Protein AF-0000000087410954 (afdb_homodimer)

Secondary structure (DSSP, 8-state):
-EEEEE---TTBHHHHHHHHHHHHHTT-SEEEE-S--S---TTSPPPTTB-HHHHHHHHHTTGGGEEE---TT--HHHHHH-SS----SEEEEEETTEEEEEE-SSSSSSSSPPSS--SEEEE-SSS--EEEEETTEEEEE---SS---TTPPPEEEEEETTEEEEEETT--EEEEEEPP----/-EEEEE---TTBHHHHHHHHHHHHHTT-SEEEE-S--S---TTSPPPTTB-HHHHHHHHHTTGGGEEE---TT--HHHHHH-SS----SEEEEEETTEEEEEE-SSSSSSSSPPSS--SEEEE-SSS--EEEEETTEEEEE---SS---TTPPPEEEEEETTEEEEEETTS-EEEEEEPP----

pLDDT: mean 94.8, std 7.44, range [33.66, 98.88]

Nearest PDB structures (foldseek):
  1su1-assembly1_D  TM=9.678E-01  e=5.269E-25  Escherichia coli
  3ck2-assembly1_A  TM=6.557E-01  e=2.902E-10  Streptococcus pneumoniae TIGR4
  3qfo-assembly1_B  TM=6.562E-01  e=2.264E-10  Streptococcus pneumoniae R6
  5ihe-assembly2_B  TM=6.325E-01  e=7.677E-07  Pyrococcus abyssi GE5
  9f29-assembly1_A  TM=6.030E-01  e=1.047E-06  Pyrococcus abyssi GE5

Organism: NCBI:txid2508867

InterPro domains:
  IPR000979 Phosphodiesterase MJ0936/Vps29 [TIGR00040] (1-160)
  IPR024654 Calcineurin-like phosphoesterase domain, lpxH-type [PF12850] (1-159)
  IPR029052 Metallo-dependent phosphatase-like [G3DSA:3.60.21.10] (1-180)
  IPR029052 Metallo-dependent phosphatase-like [SSF56300] (1-171)
  IPR050126 Diadenosine polyphosphate hydrolase [PTHR42850] (2-79)

Sequence (368 aa):
MKYLLVSDIHGCLPALQTVLKFYDELGCDMLCILGDILNYGPRNAVPEGLDAKGIAELLNAHAEHIVAVRGNCESEVDQMLLRFPILADYLLLVDEGKKLFLTHGHIYNKEKMPPGRFDAVVYGHTHLWELTPKEGTLICNTGSITFPKQGKEPTFMTYERGVFTVYNLNGEQLTEKSIPVVGRMKYLLVSDIHGCLPALQTVLKFYDELGCDMLCILGDILNYGPRNAVPEGLDAKGIAELLNAHAEHIVAVRGNCESEVDQMLLRFPILADYLLLVDEGKKLFLTHGHIYNKEKMPPGRFDAVVYGHTHLWELTPKEGTLICNTGSITFPKQGKEPTFMTYERGVFTVYNLNGEQLTEKSIPVVGR

Solvent-accessible surface area (backbone atoms only — not comparable to full-atom values): 18496 Å² total; per-residue (Å²): 108,32,32,34,36,37,19,34,39,24,13,20,33,63,49,50,52,52,51,51,50,47,37,59,74,70,60,43,64,32,40,38,35,24,14,20,52,51,42,50,45,94,88,48,72,86,47,69,60,64,31,44,67,59,41,32,54,58,49,44,76,42,19,58,37,46,49,42,16,23,22,95,52,60,53,75,68,54,44,75,61,35,57,34,67,41,76,40,71,40,37,45,38,29,52,76,84,41,37,34,40,36,20,11,34,88,80,39,38,93,90,42,62,65,65,48,72,44,40,25,42,39,26,21,75,72,17,52,59,47,81,42,80,52,96,65,18,25,37,36,24,31,7,6,48,63,61,37,40,92,86,44,69,34,22,31,30,36,38,43,90,59,32,38,35,35,26,37,86,86,68,46,75,75,50,70,51,63,50,59,81,68,86,120,118,33,35,35,38,38,19,34,38,23,13,18,33,63,49,51,52,51,52,52,50,47,36,59,75,70,60,43,65,32,41,37,36,24,15,22,53,51,44,52,44,94,89,46,72,86,46,70,60,63,30,44,66,60,43,32,54,58,48,46,76,44,24,78,38,46,50,44,17,24,22,95,53,61,53,74,70,56,44,75,60,34,50,33,56,40,77,32,68,40,35,43,40,33,50,93,80,39,39,32,39,38,21,12,34,91,82,40,37,93,90,41,63,67,64,52,67,45,38,24,43,37,25,21,77,73,17,53,59,46,81,43,82,52,96,65,18,25,37,34,24,30,7,6,46,64,60,36,40,92,85,45,71,34,22,29,28,35,38,42,90,58,31,37,36,36,27,36,86,85,69,46,75,75,51,69,50,63,49,59,81,66,84,119

Foldseek 3Di:
DKEWEAEQQQQALVLVVLSVVVCVVVVHQAYEYAENQQHNDPVDDDFHRRDSLNSLVVVQVVQVRYDEEYDPPDDPVSCVSHPHDHHHQWDWDADPNFTEIGGAPPQDAPVRHDPDDGLEYEHENVLEFDFDDDPQHTYTYQHHSIDHPPPDARWIWMDDPQKIWIAGSVGDTDDMDGRDDDPD/DKEWEAEQQQQALVLVVLSVVVCVVVVHQAYEYAENQQHNDPVDDDFHRRDSLNSLVVCQVVQVRYDEEYDPVDDPVSCVSHPHDHHHQWDWDADPNFTEIGGAPPQDAPVRHDPDDGLEYEHENVLEFDFDDDPQHTYTYQHHSTDHPPPDARWIWMDDPQKIWIAGSVGDTDDMDGRDDDPD

Structure (mmCIF, N/CA/C/O backbone):
data_AF-0000000087410954-model_v1
#
loop_
_entity.id
_entity.type
_entity.pdbx_description
1 polymer Phosphoesterase
#
loop_
_atom_site.group_PDB
_atom_site.id
_atom_site.type_symbol
_atom_site.label_atom_id
_atom_site.label_alt_id
_atom_site.label_comp_id
_atom_site.label_asym_id
_atom_site.label_entity_id
_atom_site.label_seq_id
_atom_site.pdbx_PDB_ins_code
_atom_site.Cartn_x
_atom_site.Cartn_y
_atom_site.Cartn_z
_atom_site.occupancy
_atom_site.B_iso_or_equiv
_atom_site.auth_seq_id
_atom_site.auth_comp_id
_atom_site.auth_asym_id
_atom_site.auth_atom_id
_atom_site.pdbx_PDB_model_num
ATOM 1 N N . MET A 1 1 ? -1.94 1.601 -15.016 1 91.44 1 MET A N 1
ATOM 2 C CA . MET A 1 1 ? -0.881 0.611 -14.836 1 91.44 1 MET A CA 1
ATOM 3 C C . MET A 1 1 ? -1.454 -0.801 -14.812 1 91.44 1 MET A C 1
ATOM 5 O O . MET A 1 1 ? -2.607 -1.001 -14.422 1 91.44 1 MET A O 1
ATOM 9 N N . LYS A 1 2 ? -0.681 -1.733 -15.398 1 96.94 2 LYS A N 1
ATOM 10 C CA . LYS A 1 2 ? -1.083 -3.137 -15.391 1 96.94 2 LYS A CA 1
ATOM 11 C C . LYS A 1 2 ? -0.257 -3.939 -14.391 1 96.94 2 LYS A C 1
ATOM 13 O O . LYS A 1 2 ? 0.971 -3.838 -14.367 1 96.94 2 LYS A O 1
ATOM 18 N N . TYR A 1 3 ? -0.973 -4.73 -13.523 1 98.12 3 TYR A N 1
ATOM 19 C CA . TYR A 1 3 ? -0.337 -5.508 -12.461 1 98.12 3 TYR A CA 1
ATOM 20 C C . TYR A 1 3 ? -0.515 -7.004 -12.703 1 98.12 3 TYR A C 1
ATOM 22 O O . TYR A 1 3 ? -1.584 -7.445 -13.133 1 98.12 3 TYR A O 1
ATOM 30 N N . LEU A 1 4 ? 0.513 -7.742 -12.539 1 98.81 4 LEU A N 1
ATOM 31 C CA . LEU A 1 4 ? 0.367 -9.188 -12.406 1 98.81 4 LEU A CA 1
ATOM 32 C C . LEU A 1 4 ? 0.424 -9.609 -10.938 1 98.81 4 LEU A C 1
ATOM 34 O O . LEU A 1 4 ? 1.327 -9.195 -10.203 1 98.81 4 LEU A O 1
ATOM 38 N N . LEU A 1 5 ? -0.589 -10.297 -10.438 1 98.88 5 LEU A N 1
ATOM 39 C CA . LEU A 1 5 ? -0.703 -10.766 -9.062 1 98.88 5 LEU A CA 1
ATOM 40 C C . LEU A 1 5 ? -0.492 -12.273 -8.977 1 98.88 5 LEU A C 1
ATOM 42 O O . LEU A 1 5 ? -1.152 -13.039 -9.688 1 98.88 5 LEU A O 1
ATOM 46 N N . VAL A 1 6 ? 0.421 -12.68 -8.102 1 98.88 6 VAL A N 1
ATOM 47 C CA . VAL A 1 6 ? 0.767 -14.094 -7.984 1 98.88 6 VAL A CA 1
ATOM 48 C C . VAL A 1 6 ? 1.009 -14.445 -6.52 1 98.88 6 VAL A C 1
ATOM 50 O O . VAL A 1 6 ? 1.409 -13.586 -5.727 1 98.88 6 VAL A O 1
ATOM 53 N N . SER A 1 7 ? 0.694 -15.641 -6.121 1 98.62 7 SER A N 1
ATOM 54 C CA . SER A 1 7 ? 0.89 -16.109 -4.75 1 98.62 7 SER A CA 1
ATOM 55 C C . SER A 1 7 ? 1.322 -17.578 -4.727 1 98.62 7 SER A C 1
ATOM 57 O O . SER A 1 7 ? 1.221 -18.266 -5.734 1 98.62 7 SER A O 1
ATOM 59 N N . ASP A 1 8 ? 1.893 -17.938 -3.641 1 98.38 8 ASP A N 1
ATOM 60 C CA . ASP A 1 8 ? 2.123 -19.344 -3.33 1 98.38 8 ASP A CA 1
ATOM 61 C C . ASP A 1 8 ? 3.02 -20 -4.379 1 98.38 8 ASP A C 1
ATOM 63 O O . ASP A 1 8 ? 2.664 -21.031 -4.949 1 98.38 8 ASP A O 1
ATOM 67 N N . ILE A 1 9 ? 4.117 -19.328 -4.586 1 98.44 9 ILE A N 1
ATOM 68 C CA . ILE A 1 9 ? 5.145 -19.828 -5.488 1 98.44 9 ILE A CA 1
ATOM 69 C C . ILE A 1 9 ? 5.785 -21.078 -4.883 1 98.44 9 ILE A C 1
ATOM 71 O O . ILE A 1 9 ? 6.07 -22.047 -5.59 1 98.44 9 ILE A O 1
ATOM 75 N N . HIS A 1 10 ? 6.125 -20.984 -3.621 1 98.12 10 HIS A N 1
ATOM 76 C CA . HIS A 1 10 ? 6.602 -22.109 -2.816 1 98.12 10 HIS A CA 1
ATOM 77 C C . HIS A 1 10 ? 7.867 -22.719 -3.416 1 98.12 10 HIS A C 1
ATOM 79 O O . HIS A 1 10 ? 8.039 -23.938 -3.4 1 98.12 10 HIS A O 1
ATOM 85 N N . GLY A 1 11 ? 8.656 -21.922 -4.055 1 97.88 11 GLY A N 1
ATOM 86 C CA . GLY A 1 11 ? 9.984 -22.359 -4.461 1 97.88 11 GLY A CA 1
ATOM 87 C C . GLY A 1 11 ? 9.992 -23.062 -5.801 1 97.88 11 GLY A C 1
ATOM 88 O O . GLY A 1 11 ? 11.023 -23.594 -6.219 1 97.88 11 GLY A O 1
ATOM 89 N N . CYS A 1 12 ? 8.914 -23.141 -6.449 1 98.25 12 CYS A N 1
ATOM 90 C CA . CYS A 1 12 ? 8.836 -23.812 -7.746 1 98.25 12 CYS A CA 1
ATOM 91 C C . CYS A 1 12 ? 9.328 -22.906 -8.859 1 98.25 12 CYS A C 1
ATOM 93 O O . CYS A 1 12 ? 8.555 -22.109 -9.414 1 98.25 12 CYS A O 1
ATOM 95 N N . LEU A 1 13 ? 10.531 -23.094 -9.305 1 98.5 13 LEU A N 1
ATOM 96 C CA . LEU A 1 13 ? 11.172 -22.219 -10.273 1 98.5 13 LEU A CA 1
ATOM 97 C C . LEU A 1 13 ? 10.453 -22.266 -11.617 1 98.5 13 LEU A C 1
ATOM 99 O O . LEU A 1 13 ? 10.156 -21.234 -12.211 1 98.5 13 LEU A O 1
ATOM 103 N N . PRO A 1 14 ? 10.102 -23.469 -12.133 1 98.5 14 PRO A N 1
ATOM 1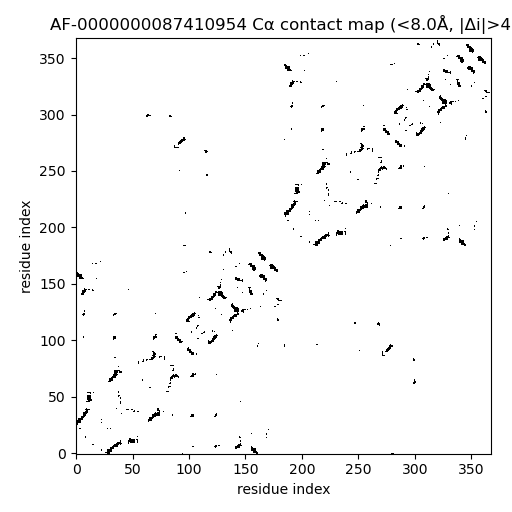04 C CA . PRO A 1 14 ? 9.422 -23.5 -13.43 1 98.5 14 PRO A CA 1
ATOM 105 C C . PRO A 1 14 ? 8.086 -22.75 -13.422 1 98.5 14 PRO A C 1
ATOM 107 O O . PRO A 1 14 ? 7.742 -22.094 -14.398 1 98.5 14 PRO A O 1
ATOM 110 N N . ALA A 1 15 ? 7.344 -22.828 -12.375 1 98.31 15 ALA A N 1
ATOM 111 C CA . ALA A 1 15 ? 6.074 -22.109 -12.281 1 98.31 15 ALA A CA 1
ATOM 112 C C . ALA A 1 15 ? 6.289 -20.609 -12.32 1 98.31 15 ALA A C 1
ATOM 114 O O . ALA A 1 15 ? 5.578 -19.891 -13.031 1 98.31 15 ALA A O 1
ATOM 115 N N . LEU A 1 16 ? 7.266 -20.109 -11.617 1 98.62 16 LEU A N 1
ATOM 116 C CA . LEU A 1 16 ? 7.562 -18.672 -11.609 1 98.62 16 LEU A CA 1
ATOM 117 C C . LEU A 1 16 ? 8.016 -18.219 -12.992 1 98.62 16 LEU A C 1
ATOM 119 O O . LEU A 1 16 ? 7.605 -17.156 -13.461 1 98.62 16 LEU A O 1
ATOM 123 N N . GLN A 1 17 ? 8.859 -19.016 -13.586 1 98.62 17 GLN A N 1
ATOM 124 C CA . GLN A 1 17 ? 9.336 -18.672 -14.922 1 98.62 17 GLN A CA 1
ATOM 125 C C . GLN A 1 17 ? 8.172 -18.5 -15.898 1 98.62 17 GLN A C 1
ATOM 127 O O . GLN A 1 17 ? 8.164 -17.578 -16.719 1 98.62 17 GLN A O 1
ATOM 132 N N . THR A 1 18 ? 7.281 -19.391 -15.805 1 98.5 18 THR A N 1
ATOM 133 C CA . THR A 1 18 ? 6.102 -19.312 -16.656 1 98.5 18 THR A CA 1
ATOM 134 C C . THR A 1 18 ? 5.336 -18.016 -16.391 1 98.5 18 THR A C 1
ATOM 136 O O . THR A 1 18 ? 4.965 -17.312 -17.328 1 98.5 18 THR A O 1
ATOM 139 N N . VAL A 1 19 ? 5.141 -17.641 -15.172 1 98.31 19 VAL A N 1
ATOM 140 C CA . VAL A 1 19 ? 4.391 -16.453 -14.797 1 98.31 19 VAL A CA 1
ATOM 141 C C . VAL A 1 19 ? 5.133 -15.203 -15.273 1 98.31 19 VAL A C 1
ATOM 143 O O . VAL A 1 19 ? 4.52 -14.266 -15.781 1 98.31 19 VAL A O 1
ATOM 146 N N . LEU A 1 20 ? 6.434 -15.188 -15.133 1 98.38 20 LEU A N 1
ATOM 147 C CA . LEU A 1 20 ? 7.227 -14.031 -15.539 1 98.38 20 LEU A CA 1
ATOM 148 C C . LEU A 1 20 ? 7.215 -13.867 -17.047 1 98.38 20 LEU A C 1
ATOM 150 O O . LEU A 1 20 ? 7.266 -12.742 -17.562 1 98.38 20 LEU A O 1
ATOM 154 N N . LYS A 1 21 ? 7.184 -15.008 -17.734 1 98.19 21 LYS A N 1
ATOM 155 C CA . LYS A 1 21 ? 6.992 -14.922 -19.188 1 98.19 21 LYS A CA 1
ATOM 156 C C . LYS A 1 21 ? 5.703 -14.18 -19.531 1 98.19 21 LYS A C 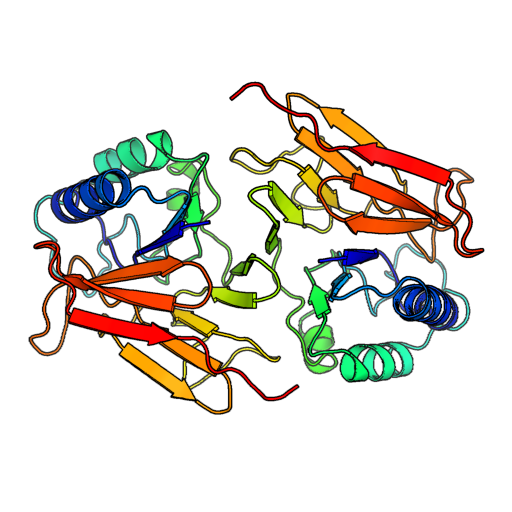1
ATOM 158 O O . LYS A 1 21 ? 5.699 -13.305 -20.391 1 98.19 21 LYS A O 1
ATOM 163 N N . PHE A 1 22 ? 4.652 -14.484 -18.875 1 98.06 22 PHE A N 1
ATOM 164 C CA . PHE A 1 22 ? 3.381 -13.812 -19.109 1 98.06 22 PHE A CA 1
ATOM 165 C C . PHE A 1 22 ? 3.447 -12.352 -18.656 1 98.06 22 PHE A C 1
ATOM 167 O O . PHE A 1 22 ? 2.82 -11.484 -19.266 1 98.06 22 PHE A O 1
ATOM 174 N N . TYR A 1 23 ? 4.148 -12.109 -17.594 1 98.06 23 TYR A N 1
ATOM 175 C CA . TYR A 1 23 ? 4.387 -10.742 -17.156 1 98.06 23 TYR A CA 1
ATOM 176 C C . TYR A 1 23 ? 4.902 -9.883 -18.297 1 98.06 23 TYR A C 1
ATOM 178 O O . TYR A 1 23 ? 4.387 -8.789 -18.547 1 98.06 23 TYR A O 1
ATOM 186 N N . ASP A 1 24 ? 5.836 -10.422 -19 1 97.5 24 ASP A N 1
ATOM 187 C CA . ASP A 1 24 ? 6.438 -9.719 -20.125 1 97.5 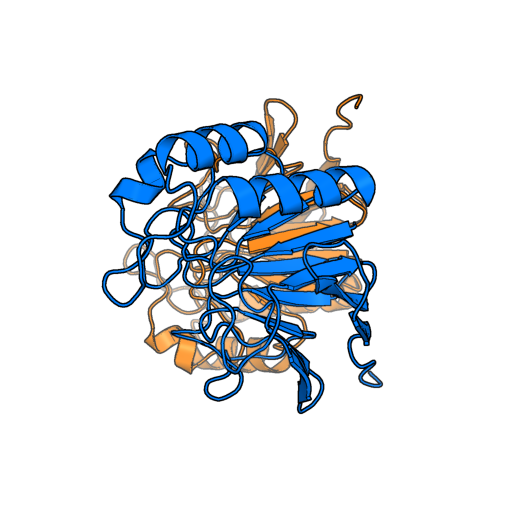24 ASP A CA 1
ATOM 188 C C . ASP A 1 24 ? 5.484 -9.664 -21.312 1 97.5 24 ASP A C 1
ATOM 190 O O . ASP A 1 24 ? 5.277 -8.602 -21.906 1 97.5 24 ASP A O 1
ATOM 194 N N . GLU A 1 25 ? 4.902 -10.734 -21.625 1 97.5 25 GLU A N 1
ATOM 195 C CA . GLU A 1 25 ? 4.051 -10.852 -22.797 1 97.5 25 GLU A CA 1
ATOM 196 C C . GLU A 1 25 ? 2.822 -9.953 -22.688 1 97.5 25 GLU A C 1
ATOM 198 O O . GLU A 1 25 ? 2.348 -9.414 -23.688 1 97.5 25 GLU A O 1
ATOM 203 N N . LEU A 1 26 ? 2.295 -9.859 -21.484 1 96.81 26 LEU A N 1
ATOM 204 C CA . LEU A 1 26 ? 1.077 -9.086 -21.266 1 96.81 26 LEU A CA 1
ATOM 205 C C . LEU A 1 26 ? 1.4 -7.617 -21.047 1 96.81 26 LEU A C 1
ATOM 207 O O . LEU A 1 26 ? 0.495 -6.785 -20.953 1 96.81 26 LEU A O 1
ATOM 211 N N . GLY A 1 27 ? 2.684 -7.32 -20.953 1 97.12 27 GLY A N 1
ATOM 212 C CA . GLY A 1 27 ? 3.09 -5.938 -20.766 1 97.12 27 GLY A CA 1
ATOM 213 C C . GLY A 1 27 ? 2.754 -5.395 -19.391 1 97.12 27 GLY A C 1
ATOM 214 O O . GLY A 1 27 ? 2.279 -4.266 -19.25 1 97.12 27 GLY A O 1
ATOM 215 N N . CYS A 1 28 ? 2.947 -6.18 -18.328 1 97.25 28 CYS A N 1
ATOM 216 C CA . CYS A 1 28 ? 2.67 -5.734 -16.969 1 97.25 28 CYS A CA 1
ATOM 217 C C . CYS A 1 28 ? 3.748 -4.777 -16.484 1 97.25 28 CYS A C 1
ATOM 219 O O . CYS A 1 28 ? 4.918 -4.914 -16.844 1 97.25 28 CYS A O 1
ATOM 221 N N . ASP A 1 29 ? 3.285 -3.824 -15.672 1 95.25 29 ASP A N 1
ATOM 222 C CA . ASP A 1 29 ? 4.18 -2.791 -15.156 1 95.25 29 ASP A CA 1
ATOM 223 C C . ASP A 1 29 ? 4.742 -3.182 -13.789 1 95.25 29 ASP A C 1
ATOM 225 O O . ASP A 1 29 ? 5.832 -2.746 -13.414 1 95.25 29 ASP A O 1
ATOM 229 N N . MET A 1 30 ? 4 -3.982 -13.062 1 95.81 30 MET A N 1
ATOM 230 C CA . MET A 1 30 ? 4.387 -4.32 -11.703 1 95.81 30 MET A CA 1
ATOM 231 C C . MET A 1 30 ? 3.953 -5.738 -11.344 1 95.81 30 MET A C 1
ATOM 233 O O . MET A 1 30 ? 2.883 -6.188 -11.758 1 95.81 30 MET A O 1
ATOM 237 N N . LEU A 1 31 ? 4.793 -6.391 -10.617 1 97.62 31 LEU A N 1
ATOM 238 C CA . LEU A 1 31 ? 4.527 -7.723 -10.086 1 97.62 31 LEU A CA 1
ATOM 239 C C . LEU A 1 31 ? 4.168 -7.664 -8.609 1 97.62 31 LEU A C 1
ATOM 241 O O . LEU A 1 31 ? 4.938 -7.145 -7.797 1 97.62 31 LEU A O 1
ATOM 245 N N . CYS A 1 32 ? 2.961 -8.133 -8.258 1 98.06 32 CYS A N 1
ATOM 246 C CA . CYS A 1 32 ? 2.51 -8.211 -6.871 1 98.06 32 CYS A CA 1
ATOM 247 C C . CYS A 1 32 ? 2.549 -9.648 -6.363 1 98.06 32 CYS A C 1
ATOM 249 O O . CYS A 1 32 ? 1.834 -10.516 -6.875 1 98.06 32 CYS A O 1
ATOM 251 N N . ILE A 1 33 ? 3.375 -9.875 -5.355 1 98.56 33 ILE A N 1
ATOM 252 C CA . ILE A 1 33 ? 3.518 -11.227 -4.82 1 98.56 33 ILE A CA 1
ATOM 253 C C . ILE A 1 33 ? 2.85 -11.312 -3.447 1 98.56 33 ILE A C 1
ATOM 255 O O . ILE A 1 33 ? 3.219 -10.578 -2.525 1 98.56 33 ILE A O 1
ATOM 259 N N . LEU A 1 34 ? 1.911 -12.242 -3.355 1 98.5 34 LEU A N 1
ATOM 260 C CA . LEU A 1 34 ? 1.072 -12.273 -2.162 1 98.5 34 LEU A CA 1
ATOM 261 C C . LEU A 1 34 ? 1.544 -13.352 -1.19 1 98.5 34 LEU A C 1
ATOM 263 O O . LEU A 1 34 ? 0.727 -14.031 -0.57 1 98.5 34 LEU A O 1
ATOM 267 N N . GLY A 1 35 ? 2.867 -13.578 -1.12 1 97.81 35 GLY A N 1
ATOM 268 C CA . GLY A 1 35 ? 3.424 -14.406 -0.062 1 97.81 35 GLY A CA 1
ATOM 269 C C . GLY A 1 35 ? 3.676 -15.844 -0.494 1 97.81 35 GLY A C 1
ATOM 270 O O . GLY A 1 35 ? 3.328 -16.234 -1.611 1 97.81 35 GLY A O 1
ATOM 271 N N . ASP A 1 36 ? 4.434 -16.562 0.441 1 98.31 36 ASP A N 1
ATOM 272 C CA . ASP A 1 36 ? 4.832 -17.953 0.241 1 98.31 36 ASP A CA 1
ATOM 273 C C . ASP A 1 36 ? 5.684 -18.109 -1.019 1 98.31 36 ASP A C 1
ATOM 275 O O . ASP A 1 36 ? 5.316 -18.844 -1.937 1 98.31 36 ASP A O 1
ATOM 279 N N . ILE A 1 37 ? 6.816 -17.469 -0.944 1 98.38 37 ILE A N 1
ATOM 280 C CA . ILE A 1 37 ? 7.645 -17.266 -2.129 1 98.38 37 ILE A CA 1
ATOM 281 C C . ILE A 1 37 ? 8.672 -18.375 -2.244 1 98.38 37 ILE A C 1
ATOM 283 O O . ILE A 1 37 ? 8.625 -19.188 -3.18 1 98.38 37 ILE A O 1
ATOM 287 N N . LEU A 1 38 ? 9.539 -18.547 -1.237 1 97.94 38 LEU A N 1
ATOM 288 C CA . LEU A 1 38 ? 10.75 -19.344 -1.379 1 97.94 38 LEU A CA 1
ATOM 289 C C . LEU A 1 38 ? 10.562 -20.734 -0.752 1 97.94 38 LEU A C 1
ATOM 291 O O . LEU A 1 38 ? 10.977 -21.734 -1.323 1 97.94 38 LEU A O 1
ATOM 295 N N . ASN A 1 39 ? 9.898 -20.719 0.386 1 96.38 39 ASN A N 1
ATOM 296 C CA . ASN A 1 39 ? 9.781 -21.953 1.151 1 96.38 39 ASN A CA 1
ATOM 297 C C . ASN A 1 39 ? 8.586 -22.781 0.685 1 96.38 39 ASN A C 1
ATOM 299 O O . ASN A 1 39 ? 7.48 -22.25 0.53 1 96.38 39 ASN A O 1
ATOM 303 N N . TYR A 1 40 ? 8.867 -24 0.495 1 94.38 40 TYR A N 1
ATOM 304 C CA . TYR A 1 40 ? 7.781 -24.828 -0.013 1 94.38 40 TYR A CA 1
ATOM 305 C C . TYR A 1 40 ? 6.742 -25.094 1.071 1 94.38 40 TYR A C 1
ATOM 307 O O . TYR A 1 40 ? 5.586 -25.406 0.771 1 94.38 40 TYR A O 1
ATOM 315 N N . GLY A 1 41 ? 7.109 -24.922 2.35 1 91.56 41 GLY A N 1
ATOM 316 C CA . GLY A 1 41 ? 6.195 -25.109 3.463 1 91.56 41 GLY A CA 1
ATOM 317 C C . GLY A 1 41 ? 6.117 -26.562 3.922 1 91.56 41 GLY A C 1
ATOM 318 O O . GLY A 1 41 ? 5.914 -27.453 3.111 1 91.56 41 GLY A O 1
ATOM 319 N N . PRO A 1 42 ? 6.242 -26.812 5.191 1 88.94 42 PRO A N 1
ATOM 320 C CA . PRO A 1 42 ? 6.359 -28.188 5.707 1 88.94 42 PRO A CA 1
ATOM 321 C C . PRO A 1 42 ? 5.113 -29.016 5.438 1 88.94 42 PRO A C 1
ATOM 323 O O . PRO A 1 42 ? 5.156 -30.25 5.547 1 88.94 42 PRO A O 1
ATOM 326 N N . ARG A 1 43 ? 4.031 -28.453 5.086 1 88.62 43 ARG A N 1
ATOM 327 C CA . ARG A 1 43 ? 2.787 -29.172 4.852 1 88.62 43 ARG A CA 1
ATOM 328 C C . ARG A 1 43 ? 2.672 -29.594 3.391 1 88.62 43 ARG A C 1
ATOM 330 O O . ARG A 1 43 ? 1.787 -30.375 3.035 1 88.62 43 ARG A O 1
ATOM 337 N N . ASN A 1 44 ? 3.547 -29.078 2.521 1 90.06 44 ASN A N 1
ATOM 338 C CA . ASN A 1 44 ? 3.467 -29.344 1.088 1 90.06 44 ASN A CA 1
ATOM 339 C C . ASN A 1 44 ? 4.469 -30.406 0.656 1 90.06 44 ASN A C 1
ATOM 341 O O . ASN A 1 44 ? 5.469 -30.641 1.34 1 90.06 44 ASN A O 1
ATOM 345 N N . ALA A 1 45 ? 4.102 -31.047 -0.462 1 91.44 45 ALA A N 1
ATOM 346 C CA . ALA A 1 45 ? 5.102 -31.875 -1.138 1 91.44 45 ALA A CA 1
ATOM 347 C C . ALA A 1 45 ? 6.207 -31.016 -1.739 1 91.44 45 ALA A C 1
ATOM 349 O O . ALA A 1 45 ? 6.031 -29.812 -1.938 1 91.44 45 ALA A O 1
ATOM 350 N N . VAL A 1 46 ? 7.332 -31.609 -1.98 1 94.06 46 VAL A N 1
ATOM 351 C CA . VAL A 1 46 ? 8.414 -30.906 -2.652 1 94.06 46 VAL A CA 1
ATOM 352 C C . VAL A 1 46 ? 7.984 -30.531 -4.07 1 94.06 46 VAL A C 1
ATOM 354 O O . VAL A 1 46 ? 7.598 -31.406 -4.855 1 94.06 46 VAL A O 1
ATOM 357 N N . PRO A 1 47 ? 7.996 -29.312 -4.375 1 94.88 47 PRO A N 1
ATOM 358 C CA . PRO A 1 47 ? 7.543 -28.906 -5.711 1 94.88 47 PRO A CA 1
ATOM 359 C C . PRO A 1 47 ? 8.547 -29.266 -6.805 1 94.88 47 PRO A C 1
ATOM 361 O O . PRO A 1 47 ? 9.734 -29.438 -6.523 1 94.88 47 PRO A O 1
ATOM 364 N N . GLU A 1 48 ? 8 -29.438 -7.969 1 93.56 48 GLU A N 1
ATOM 365 C CA . GLU A 1 48 ? 8.875 -29.594 -9.125 1 93.56 48 GLU A CA 1
ATOM 366 C C . GLU A 1 48 ? 9.812 -28.406 -9.281 1 93.56 48 GLU A C 1
ATOM 368 O O . GLU A 1 48 ? 9.391 -27.25 -9.141 1 93.56 48 GLU A O 1
ATOM 373 N N . GLY A 1 49 ? 11.125 -28.703 -9.469 1 97.12 49 GLY A N 1
ATOM 374 C CA . GLY A 1 49 ? 12.078 -27.641 -9.742 1 97.12 49 GLY A CA 1
ATOM 375 C C . GLY A 1 49 ? 12.328 -26.734 -8.555 1 97.12 49 GLY A C 1
ATOM 376 O O . GLY A 1 49 ? 12.586 -25.531 -8.711 1 97.12 49 GLY A O 1
ATOM 377 N N . LEU A 1 50 ? 12.219 -27.344 -7.375 1 97.12 50 LEU A N 1
ATOM 378 C CA . LEU A 1 50 ? 12.516 -26.578 -6.168 1 97.12 50 LEU A CA 1
ATOM 379 C C . LEU A 1 50 ? 13.883 -25.906 -6.266 1 97.12 50 LEU A C 1
ATOM 381 O O . LEU A 1 50 ? 14.898 -26.594 -6.414 1 97.12 50 LEU A O 1
ATOM 385 N N . ASP A 1 51 ? 13.898 -24.562 -6.203 1 98 51 ASP A N 1
ATOM 386 C CA . ASP A 1 51 ? 15.133 -23.797 -6.336 1 98 51 ASP A CA 1
ATOM 387 C C . ASP A 1 51 ? 14.977 -22.391 -5.754 1 98 51 ASP A C 1
ATOM 389 O O . ASP A 1 51 ? 14.828 -21.422 -6.492 1 98 51 ASP A O 1
ATOM 393 N N . ALA A 1 52 ? 15.117 -22.312 -4.496 1 96.62 52 ALA A N 1
ATOM 394 C CA . ALA A 1 52 ? 14.945 -21.031 -3.803 1 96.62 52 ALA A CA 1
ATOM 395 C C . ALA A 1 52 ? 15.953 -20 -4.297 1 96.62 52 ALA A C 1
ATOM 397 O O . ALA A 1 52 ? 15.609 -18.828 -4.477 1 96.62 52 ALA A O 1
ATOM 398 N N . LYS A 1 53 ? 17.156 -20.422 -4.496 1 97 53 LYS A N 1
ATOM 399 C CA . LYS A 1 53 ? 18.188 -19.5 -4.969 1 97 53 LYS A CA 1
ATOM 400 C C . LYS A 1 53 ? 17.844 -18.969 -6.359 1 97 53 LYS A C 1
ATOM 402 O O . LYS A 1 53 ? 17.984 -17.766 -6.613 1 97 53 LYS A O 1
ATOM 407 N N . GLY A 1 54 ? 17.453 -19.859 -7.195 1 98.12 54 GLY A N 1
ATOM 408 C CA . GLY A 1 54 ? 17.031 -19.453 -8.531 1 98.12 54 GLY A CA 1
ATOM 409 C C . GLY A 1 54 ? 15.859 -18.484 -8.516 1 98.12 54 GLY A C 1
ATOM 410 O O . GLY A 1 54 ? 15.828 -17.531 -9.289 1 98.12 54 GLY A O 1
ATOM 411 N N . ILE A 1 55 ? 14.898 -18.703 -7.648 1 98.44 55 ILE A N 1
ATOM 412 C CA . ILE A 1 55 ? 13.734 -17.828 -7.496 1 98.44 55 ILE A CA 1
ATOM 413 C C . ILE A 1 55 ? 14.188 -16.453 -7.039 1 98.44 55 ILE A C 1
ATOM 415 O O . ILE A 1 55 ? 13.773 -15.438 -7.609 1 98.44 55 ILE A O 1
ATOM 419 N N . ALA A 1 56 ? 15.031 -16.438 -6.082 1 97.69 56 ALA A N 1
ATOM 420 C CA . ALA A 1 56 ? 15.531 -15.164 -5.559 1 97.69 56 ALA A CA 1
ATOM 421 C C . ALA A 1 56 ? 16.25 -14.375 -6.648 1 97.69 56 ALA A C 1
ATOM 423 O O . ALA A 1 56 ? 16.031 -13.164 -6.797 1 97.69 56 ALA A O 1
ATOM 424 N N . GLU A 1 57 ? 17.078 -15.07 -7.383 1 97.94 57 GLU A N 1
ATOM 425 C CA . GLU A 1 57 ? 17.828 -14.414 -8.453 1 97.94 57 GLU A CA 1
ATOM 426 C C . GLU A 1 57 ? 16.891 -13.82 -9.5 1 97.94 57 GLU A C 1
ATOM 428 O O . GLU A 1 57 ? 17.031 -12.672 -9.898 1 97.94 57 GLU A O 1
ATOM 433 N N . LEU A 1 58 ? 15.945 -14.602 -9.867 1 97.94 58 LEU A N 1
ATOM 434 C CA . LEU A 1 58 ? 15 -14.18 -10.898 1 97.94 58 LEU A CA 1
ATOM 435 C C . LEU A 1 58 ? 14.172 -13 -10.414 1 97.94 58 LEU A C 1
ATOM 437 O O . LEU A 1 58 ? 13.992 -12.016 -11.141 1 97.94 58 LEU A O 1
ATOM 441 N N . LEU A 1 59 ? 13.656 -13.055 -9.203 1 97.88 59 LEU A N 1
ATOM 442 C CA . LEU A 1 59 ? 12.82 -11.992 -8.656 1 97.88 59 LEU A CA 1
ATOM 443 C C . LEU A 1 59 ? 13.641 -10.734 -8.398 1 97.88 59 LEU A C 1
ATOM 445 O O . LEU A 1 59 ? 13.172 -9.617 -8.633 1 97.88 59 LEU A O 1
ATOM 449 N N . ASN A 1 60 ? 14.867 -10.898 -7.961 1 96.5 60 ASN A N 1
ATOM 450 C CA . ASN A 1 60 ? 15.719 -9.742 -7.688 1 96.5 60 ASN A CA 1
ATOM 451 C C . ASN A 1 60 ? 16.047 -8.977 -8.961 1 96.5 60 ASN A C 1
ATOM 453 O O . ASN A 1 60 ? 16.219 -7.754 -8.93 1 96.5 60 ASN A O 1
ATOM 457 N N . ALA A 1 61 ? 16.094 -9.688 -10.07 1 96.06 61 ALA A N 1
ATOM 458 C CA . ALA A 1 61 ? 16.312 -9.031 -11.352 1 96.06 61 ALA A CA 1
ATOM 459 C C . ALA A 1 61 ? 15.141 -8.109 -11.695 1 96.06 61 ALA A C 1
ATOM 461 O O . ALA A 1 61 ? 15.273 -7.215 -12.539 1 96.06 61 ALA A O 1
ATOM 462 N N . HIS A 1 62 ? 13.977 -8.281 -11 1 95.12 62 HIS A N 1
ATOM 463 C CA . HIS A 1 62 ? 12.781 -7.488 -11.227 1 95.12 62 HIS A CA 1
ATOM 464 C C . HIS A 1 62 ? 12.43 -6.656 -9.992 1 95.12 62 HIS A C 1
ATOM 466 O O . HIS A 1 62 ? 11.32 -6.129 -9.883 1 95.12 62 HIS A O 1
ATOM 472 N N . ALA A 1 63 ? 13.32 -6.539 -9.117 1 92.75 63 ALA A N 1
ATOM 473 C CA . ALA A 1 63 ? 13.047 -6.02 -7.777 1 92.75 63 ALA A CA 1
ATOM 474 C C . ALA A 1 63 ? 12.406 -4.637 -7.852 1 92.75 63 ALA A C 1
ATOM 476 O O . ALA A 1 63 ? 11.531 -4.305 -7.047 1 92.75 63 ALA A O 1
ATOM 477 N N . GLU A 1 64 ? 12.758 -3.863 -8.859 1 87.44 64 GLU A N 1
ATOM 478 C CA . GLU A 1 64 ? 12.297 -2.48 -8.969 1 87.44 64 GLU A CA 1
ATOM 479 C C . GLU A 1 64 ? 10.812 -2.42 -9.305 1 87.44 64 GLU A C 1
ATOM 481 O O . GLU A 1 64 ? 10.172 -1.374 -9.141 1 87.44 64 GLU A O 1
ATOM 486 N N . HIS A 1 65 ? 10.258 -3.539 -9.719 1 92.12 65 HIS A N 1
ATOM 487 C CA . HIS A 1 65 ? 8.867 -3.572 -10.148 1 92.12 65 HIS A CA 1
ATOM 488 C C . HIS A 1 65 ? 8.062 -4.578 -9.336 1 92.12 65 HIS A C 1
ATOM 490 O O . HIS A 1 65 ? 7.02 -5.062 -9.797 1 92.12 65 HIS A O 1
ATOM 496 N N . ILE A 1 66 ? 8.555 -4.883 -8.109 1 94.62 66 ILE A N 1
ATOM 497 C CA . ILE A 1 66 ? 7.875 -5.891 -7.297 1 94.62 66 ILE A CA 1
ATOM 498 C C . ILE A 1 66 ? 7.398 -5.266 -5.988 1 94.62 66 ILE A C 1
ATOM 500 O O . ILE A 1 66 ? 8.125 -4.484 -5.367 1 94.62 66 ILE A O 1
ATOM 504 N N . VAL A 1 67 ? 6.18 -5.535 -5.652 1 93.12 67 VAL A N 1
ATOM 505 C CA . VAL A 1 67 ? 5.719 -5.398 -4.277 1 93.12 67 VAL A CA 1
ATOM 506 C C . VAL A 1 67 ? 5.254 -6.754 -3.75 1 93.12 67 VAL A C 1
ATOM 508 O O . VAL A 1 67 ? 4.727 -7.574 -4.508 1 93.12 67 VAL A O 1
ATOM 511 N N . ALA A 1 68 ? 5.469 -6.945 -2.463 1 95.38 68 ALA A N 1
ATOM 512 C CA . ALA A 1 68 ? 5.152 -8.258 -1.905 1 95.38 68 ALA A CA 1
ATOM 513 C C . ALA A 1 68 ? 4.691 -8.141 -0.455 1 95.38 68 ALA A C 1
ATOM 515 O O . ALA A 1 68 ? 4.957 -7.133 0.208 1 95.38 68 ALA A O 1
ATOM 516 N N . VAL A 1 69 ? 3.947 -9.102 -0.045 1 96 69 VAL A N 1
ATOM 517 C CA . VAL A 1 69 ? 3.525 -9.203 1.349 1 96 69 VAL A CA 1
ATOM 518 C C . VAL A 1 69 ? 4 -10.531 1.937 1 96 69 VAL A C 1
ATOM 520 O O . VAL A 1 69 ? 4.383 -11.445 1.2 1 96 69 VAL A O 1
ATOM 523 N N . ARG A 1 70 ? 3.945 -10.57 3.217 1 95.31 70 ARG A N 1
ATOM 524 C CA . ARG A 1 70 ? 4.418 -11.734 3.961 1 95.31 70 ARG A CA 1
ATOM 525 C C . ARG A 1 70 ? 3.418 -12.883 3.883 1 95.31 70 ARG A C 1
ATOM 527 O O . ARG A 1 70 ? 2.232 -12.695 4.164 1 95.31 70 ARG A O 1
ATOM 534 N N . GLY A 1 71 ? 3.889 -14.016 3.453 1 96.69 71 GLY A N 1
ATOM 535 C CA . GLY A 1 71 ? 3.123 -15.242 3.615 1 96.69 71 GLY A CA 1
ATOM 536 C C . GLY A 1 71 ? 3.379 -15.938 4.941 1 96.69 71 GLY A C 1
ATOM 537 O O . GLY A 1 71 ? 4.184 -15.469 5.746 1 96.69 71 GLY A O 1
ATOM 538 N N . ASN A 1 72 ? 2.664 -17 5.184 1 96.19 72 ASN A N 1
ATOM 539 C CA . ASN A 1 72 ? 2.82 -17.688 6.457 1 96.19 72 ASN A CA 1
ATOM 540 C C . ASN A 1 72 ? 4.027 -18.625 6.441 1 96.19 72 ASN A C 1
ATOM 542 O O . ASN A 1 72 ? 4.383 -19.203 7.469 1 96.19 72 ASN A O 1
ATOM 546 N N . CYS A 1 73 ? 4.73 -18.703 5.348 1 95.25 73 CYS A N 1
ATOM 547 C CA . CYS A 1 73 ? 5.949 -19.5 5.266 1 95.25 73 CYS A CA 1
ATOM 548 C C . CYS A 1 73 ? 7.188 -18.609 5.258 1 95.25 73 CYS A C 1
ATOM 550 O O . CYS A 1 73 ? 8.312 -19.094 5.199 1 95.25 73 CYS A O 1
ATOM 552 N N . GLU A 1 74 ? 7.023 -17.281 5.23 1 93.81 74 GLU A N 1
ATOM 553 C CA . GLU A 1 74 ? 8.156 -16.359 5.172 1 93.81 74 GLU A CA 1
ATOM 554 C C . GLU A 1 74 ? 8.812 -16.203 6.539 1 93.81 74 GLU A C 1
ATOM 556 O O . GLU A 1 74 ? 8.125 -16.125 7.562 1 93.81 74 GLU A O 1
ATOM 561 N N . SER A 1 75 ? 10.125 -16.203 6.504 1 90.44 75 SER A N 1
ATOM 562 C CA . SER A 1 75 ? 10.93 -15.859 7.668 1 90.44 75 SER A CA 1
ATOM 563 C C . SER A 1 75 ? 11.828 -14.656 7.379 1 90.44 75 SER A C 1
ATOM 565 O O . SER A 1 75 ? 11.883 -14.172 6.246 1 90.44 75 SER A O 1
ATOM 567 N N . GLU A 1 76 ? 12.547 -14.18 8.398 1 89.06 76 GLU A N 1
ATOM 568 C CA . GLU A 1 76 ? 13.453 -13.047 8.242 1 89.06 76 GLU A CA 1
ATOM 569 C C . GLU A 1 76 ? 14.617 -13.398 7.309 1 89.06 76 GLU A C 1
ATOM 571 O O . GLU A 1 76 ? 15.141 -12.523 6.613 1 89.06 76 GLU A O 1
ATOM 576 N N . VAL A 1 77 ? 14.961 -14.664 7.316 1 90.81 77 VAL A N 1
ATOM 577 C CA . VAL A 1 77 ? 16.062 -15.102 6.461 1 90.81 77 VAL A CA 1
ATOM 578 C C . VAL A 1 77 ? 15.672 -14.938 4.996 1 90.81 77 VAL A C 1
ATOM 580 O O . VAL A 1 77 ? 16.516 -14.594 4.16 1 90.81 77 VAL A O 1
ATOM 583 N N . ASP A 1 78 ? 14.406 -15.164 4.719 1 94.06 78 ASP A N 1
ATOM 584 C CA . ASP A 1 78 ? 13.93 -14.992 3.35 1 94.06 78 ASP A CA 1
ATOM 585 C C . ASP A 1 78 ? 14.102 -13.547 2.887 1 94.06 78 ASP A C 1
ATOM 587 O O . ASP A 1 78 ? 14.445 -13.297 1.731 1 94.06 78 ASP A O 1
ATOM 591 N N . GLN A 1 79 ? 13.859 -12.594 3.762 1 91.44 79 GLN A N 1
ATOM 592 C CA . GLN A 1 79 ? 14.016 -11.18 3.439 1 91.44 79 GLN A CA 1
ATOM 593 C C . GLN A 1 79 ? 15.453 -10.859 3.035 1 91.44 79 GLN A C 1
ATOM 595 O O . GLN A 1 79 ? 15.688 -10.008 2.174 1 91.44 79 GLN A O 1
ATOM 600 N N . MET A 1 80 ? 16.422 -11.562 3.578 1 89.88 80 MET A N 1
ATOM 601 C CA . MET A 1 80 ? 17.828 -11.312 3.285 1 89.88 80 MET A CA 1
ATOM 602 C C . MET A 1 80 ? 18.156 -11.703 1.849 1 89.88 80 MET A C 1
ATOM 604 O O . MET A 1 80 ? 19.109 -11.18 1.266 1 89.88 80 MET A O 1
ATOM 608 N N . LEU A 1 81 ? 17.359 -12.586 1.269 1 94.56 81 LEU A N 1
ATOM 609 C CA . LEU A 1 81 ? 17.625 -13.102 -0.067 1 94.56 81 LEU A CA 1
ATOM 610 C C . LEU A 1 81 ? 16.938 -12.258 -1.131 1 94.56 81 LEU A C 1
ATOM 612 O O . LEU A 1 81 ? 17.281 -12.336 -2.312 1 94.56 81 LEU A O 1
ATOM 616 N N . LEU A 1 82 ? 15.953 -11.516 -0.67 1 94.31 82 LEU A N 1
ATOM 617 C CA . LEU A 1 82 ? 15.148 -10.766 -1.622 1 94.31 82 LEU A CA 1
ATOM 618 C C . LEU A 1 82 ? 15.398 -9.266 -1.483 1 94.31 82 LEU A C 1
ATOM 620 O O . LEU A 1 82 ? 15.469 -8.742 -0.368 1 94.31 82 LEU A O 1
ATOM 624 N N . ARG A 1 83 ? 15.469 -8.562 -2.557 1 91.62 83 ARG A N 1
ATOM 625 C CA . ARG A 1 83 ? 15.867 -7.164 -2.572 1 91.62 83 ARG A CA 1
ATOM 626 C C . ARG A 1 83 ? 14.648 -6.246 -2.582 1 91.62 83 ARG A C 1
ATOM 628 O O . ARG A 1 83 ? 14.734 -5.098 -3.027 1 91.62 83 ARG A O 1
ATOM 635 N N . PHE A 1 84 ? 13.531 -6.738 -2.25 1 88.62 84 PHE A N 1
ATOM 636 C CA . PHE A 1 84 ? 12.289 -6.02 -2.021 1 88.62 84 PHE A CA 1
ATOM 637 C C . PHE A 1 84 ? 11.617 -6.492 -0.737 1 88.62 84 PHE A C 1
ATOM 639 O O . PHE A 1 84 ? 11.805 -7.633 -0.313 1 88.62 84 PHE A O 1
ATOM 646 N N . PRO A 1 85 ? 10.867 -5.645 -0.048 1 87.69 85 PRO A N 1
ATOM 647 C CA . PRO A 1 85 ? 10.289 -6.031 1.238 1 87.69 85 PRO A CA 1
ATOM 648 C C . PRO A 1 85 ? 9.242 -7.137 1.104 1 87.69 85 PRO A C 1
ATOM 650 O O . PRO A 1 85 ? 8.406 -7.094 0.196 1 87.69 85 PRO A O 1
ATOM 653 N N . ILE A 1 86 ? 9.266 -8.086 2.123 1 92.69 86 ILE A N 1
ATOM 654 C CA . ILE A 1 86 ? 8.32 -9.195 2.033 1 92.69 86 ILE A CA 1
ATOM 655 C C . ILE A 1 86 ? 7.734 -9.484 3.412 1 92.69 86 ILE A C 1
ATOM 657 O O . ILE A 1 86 ? 7.117 -10.531 3.623 1 92.69 86 ILE A O 1
ATOM 661 N N . LEU A 1 87 ? 7.906 -8.594 4.395 1 89.38 87 LEU A N 1
ATOM 662 C CA . LEU A 1 87 ? 7.551 -8.953 5.762 1 89.38 87 LEU A CA 1
ATOM 663 C C . LEU A 1 87 ? 6.281 -8.234 6.203 1 89.38 87 LEU A C 1
ATOM 665 O O . LEU A 1 87 ? 5.781 -8.469 7.305 1 89.38 87 LEU A O 1
ATOM 669 N N . ALA A 1 88 ? 5.695 -7.41 5.371 1 88.88 88 ALA A N 1
ATOM 670 C CA . ALA A 1 88 ? 4.453 -6.719 5.711 1 88.88 88 ALA A CA 1
ATOM 671 C C . ALA A 1 88 ? 3.26 -7.664 5.645 1 88.88 88 ALA A C 1
ATOM 673 O O . ALA A 1 88 ? 3.113 -8.422 4.684 1 88.88 88 ALA A O 1
ATOM 674 N N . ASP A 1 89 ? 2.363 -7.566 6.648 1 92.56 89 ASP A N 1
ATOM 675 C CA . ASP A 1 89 ? 1.179 -8.422 6.688 1 92.56 89 ASP A CA 1
ATOM 676 C C . ASP A 1 89 ? 0.191 -8.039 5.586 1 92.56 89 ASP A C 1
ATOM 678 O O . ASP A 1 89 ? -0.674 -8.836 5.219 1 92.56 89 ASP A O 1
ATOM 682 N N . TYR A 1 90 ? 0.26 -6.863 5.172 1 94.31 90 TYR A N 1
ATOM 683 C CA . TYR A 1 90 ? -0.579 -6.363 4.086 1 94.31 90 TYR A CA 1
ATOM 684 C C . TYR A 1 90 ? 0.067 -5.16 3.408 1 94.31 90 TYR A C 1
ATOM 686 O O . TYR A 1 90 ? 1.023 -4.586 3.932 1 94.31 90 TYR A O 1
ATOM 694 N N . LEU A 1 91 ? -0.419 -4.895 2.232 1 93.31 91 LEU A N 1
ATOM 695 C CA . LEU A 1 91 ? -0.05 -3.711 1.465 1 93.31 91 LEU A CA 1
ATOM 696 C C . LEU A 1 91 ? -1.286 -3.033 0.883 1 93.31 91 LEU A C 1
ATOM 698 O O . LEU A 1 91 ? -2.166 -3.703 0.337 1 93.31 91 LEU A O 1
ATOM 702 N N . LEU A 1 92 ? -1.349 -1.782 1.161 1 93.69 92 LEU A N 1
ATOM 703 C CA . LEU A 1 92 ? -2.363 -0.994 0.47 1 93.69 92 LEU A CA 1
ATOM 704 C C . LEU A 1 92 ? -1.819 -0.438 -0.842 1 93.69 92 LEU A C 1
ATOM 706 O O . LEU A 1 92 ? -0.811 0.271 -0.85 1 93.69 92 LEU A O 1
ATOM 710 N N . LEU A 1 93 ? -2.42 -0.831 -1.924 1 94.69 93 LEU A N 1
ATOM 711 C CA . LEU A 1 93 ? -2.113 -0.32 -3.256 1 94.69 93 LEU A CA 1
ATOM 712 C C . LEU A 1 93 ? -3.236 0.575 -3.766 1 94.69 93 LEU A C 1
ATOM 714 O O . LEU A 1 93 ? -4.371 0.121 -3.926 1 94.69 93 LEU A O 1
ATOM 718 N N . VAL A 1 94 ? -2.926 1.806 -3.896 1 94.62 94 VAL A N 1
ATOM 719 C CA . VAL A 1 94 ? -3.895 2.73 -4.477 1 94.62 94 VAL A CA 1
ATOM 720 C C . VAL A 1 94 ? -3.529 3.02 -5.93 1 94.62 94 VAL A C 1
ATOM 722 O O . VAL A 1 94 ? -2.453 3.551 -6.211 1 94.62 94 VAL A O 1
ATOM 725 N N . ASP A 1 95 ? -4.355 2.578 -6.832 1 94.56 95 ASP A N 1
ATOM 726 C CA . ASP A 1 95 ? -4.164 2.82 -8.258 1 94.56 95 ASP A CA 1
ATOM 727 C C . ASP A 1 95 ? -5.316 3.641 -8.836 1 94.56 95 ASP A C 1
ATOM 729 O O . ASP A 1 95 ? -6.43 3.135 -8.984 1 94.56 95 ASP A O 1
ATOM 733 N N . GLU A 1 96 ? -5.062 4.887 -9.195 1 90.94 96 GLU A N 1
ATOM 734 C CA . GLU A 1 96 ? -6.059 5.789 -9.766 1 90.94 96 GLU A CA 1
ATOM 735 C C . GLU A 1 96 ? -7.305 5.863 -8.891 1 90.94 96 GLU A C 1
ATOM 737 O O . GLU A 1 96 ? -8.43 5.73 -9.383 1 90.94 96 GLU A O 1
ATOM 742 N N . GLY A 1 97 ? -7.055 5.914 -7.598 1 89.56 97 GLY A N 1
ATOM 743 C CA . GLY A 1 97 ? -8.141 6.141 -6.66 1 89.56 97 GLY A CA 1
ATOM 744 C C . GLY A 1 97 ? -8.766 4.855 -6.148 1 89.56 97 GLY A C 1
ATOM 745 O O . GLY A 1 97 ? -9.547 4.875 -5.195 1 89.56 97 GLY A O 1
ATOM 746 N N . LYS A 1 98 ? -8.469 3.73 -6.797 1 94.5 98 LYS A N 1
ATOM 747 C CA . LYS A 1 98 ? -8.969 2.441 -6.328 1 94.5 98 LYS A CA 1
ATOM 748 C C . LYS A 1 98 ? -8.07 1.868 -5.238 1 94.5 98 LYS A C 1
ATOM 750 O O . LYS A 1 98 ? -6.855 1.748 -5.426 1 94.5 98 LYS A O 1
ATOM 755 N N . LYS A 1 99 ? -8.656 1.542 -4.117 1 95.31 99 LYS A N 1
ATOM 756 C CA . LYS A 1 99 ? -7.934 0.99 -2.975 1 95.31 99 LYS A CA 1
ATOM 757 C C . LYS A 1 99 ? -7.945 -0.536 -3 1 95.31 99 LYS A C 1
ATOM 759 O O . LYS A 1 99 ? -8.992 -1.155 -2.809 1 95.31 99 LYS A O 1
ATOM 764 N N . LEU A 1 100 ? -6.777 -1.096 -3.268 1 97.5 100 LEU A N 1
ATOM 765 C CA . LEU A 1 100 ? -6.605 -2.545 -3.244 1 97.5 100 LEU A CA 1
ATOM 766 C C . LEU A 1 100 ? -5.859 -2.986 -1.992 1 97.5 100 LEU A C 1
ATOM 768 O O . LEU A 1 100 ? -4.746 -2.52 -1.732 1 97.5 100 LEU A O 1
ATOM 772 N N . PHE A 1 101 ? -6.539 -3.803 -1.211 1 97.38 101 PHE A N 1
ATOM 773 C CA . PHE A 1 101 ? -5.91 -4.402 -0.04 1 97.38 101 PHE A CA 1
ATOM 774 C C . PHE A 1 101 ? -5.27 -5.738 -0.395 1 97.38 101 PHE A C 1
ATOM 776 O O . PHE A 1 101 ? -5.969 -6.715 -0.668 1 97.38 101 PHE A O 1
ATOM 783 N N . LEU A 1 102 ? -3.908 -5.754 -0.412 1 97.94 102 LEU A N 1
ATOM 784 C CA . LEU A 1 102 ? -3.166 -6.969 -0.73 1 97.94 102 LEU A CA 1
ATOM 785 C C . LEU A 1 102 ? -2.676 -7.652 0.541 1 97.94 102 LEU A C 1
ATOM 787 O O . LEU A 1 102 ? -2.082 -7.012 1.409 1 97.94 102 LEU A O 1
ATOM 791 N N . THR A 1 103 ? -2.912 -8.914 0.67 1 98 103 THR A N 1
ATOM 792 C CA . THR A 1 103 ? -2.488 -9.719 1.808 1 98 103 THR A CA 1
ATOM 793 C C . THR A 1 103 ? -2.314 -11.18 1.398 1 98 103 THR A C 1
ATOM 795 O O . THR A 1 103 ? -2.609 -11.547 0.261 1 98 103 THR A O 1
ATOM 798 N N . HIS A 1 104 ? -1.768 -11.93 2.266 1 98.44 104 HIS A N 1
ATOM 799 C CA . HIS A 1 104 ? -1.595 -13.336 1.945 1 98.44 104 HIS A CA 1
ATOM 800 C C . HIS A 1 104 ? -2.895 -14.109 2.141 1 98.44 104 HIS A C 1
ATOM 802 O O . HIS A 1 104 ? -3.242 -14.969 1.323 1 98.44 104 HIS A O 1
ATOM 808 N N . GLY A 1 105 ? -3.555 -13.859 3.23 1 98.06 105 GLY A N 1
ATOM 809 C CA . GLY A 1 105 ? -4.836 -14.508 3.455 1 98.06 105 GLY A CA 1
ATOM 810 C C . GLY A 1 105 ? -4.926 -15.195 4.805 1 98.06 105 GLY A C 1
ATOM 811 O O . GLY A 1 105 ? -6.02 -15.547 5.258 1 98.06 105 GLY A O 1
ATOM 812 N N . HIS A 1 106 ? -3.824 -15.375 5.531 1 96.88 106 HIS A N 1
ATOM 813 C CA . HIS A 1 106 ? -3.84 -16.094 6.805 1 96.88 106 HIS A CA 1
ATOM 814 C C . HIS A 1 106 ? -4.25 -15.172 7.949 1 96.88 106 HIS A C 1
ATOM 816 O O . HIS A 1 106 ? -4.668 -15.641 9.008 1 96.88 106 HIS A O 1
ATOM 822 N N . ILE A 1 107 ? -4.121 -13.875 7.766 1 94.75 107 ILE A N 1
ATOM 823 C CA . ILE A 1 107 ? -4.543 -12.898 8.773 1 94.75 107 ILE A CA 1
ATOM 824 C C . ILE A 1 107 ? -5.867 -12.273 8.359 1 94.75 107 ILE A C 1
ATOM 826 O O . ILE A 1 107 ? -6.828 -12.266 9.125 1 94.75 107 ILE A O 1
ATOM 830 N N . TYR A 1 108 ? -5.91 -11.75 7.102 1 96 108 TYR A N 1
ATOM 831 C CA . TYR A 1 108 ? -7.117 -11.164 6.527 1 96 108 TYR A CA 1
ATOM 832 C C . TYR A 1 108 ? -7.586 -11.961 5.312 1 96 108 TYR A C 1
ATOM 834 O O . TYR A 1 108 ? -6.766 -12.461 4.535 1 96 108 TYR A O 1
ATOM 842 N N . ASN A 1 109 ? -8.773 -12.078 5.184 1 96.94 109 ASN A N 1
ATOM 843 C CA . ASN A 1 109 ? -9.445 -12.766 4.086 1 96.94 109 ASN A CA 1
ATOM 844 C C . ASN A 1 109 ? -10.938 -12.445 4.055 1 96.94 109 ASN A C 1
ATOM 846 O O . ASN A 1 109 ? -11.398 -11.516 4.723 1 96.94 109 ASN A O 1
ATOM 850 N N . LYS A 1 110 ? -11.672 -13.195 3.225 1 96.06 110 LYS A N 1
ATOM 851 C CA . LYS A 1 110 ? -13.094 -12.891 3.055 1 96.06 110 LYS A CA 1
ATOM 852 C C . LYS A 1 110 ? -13.867 -13.148 4.344 1 96.06 110 LYS A C 1
ATOM 854 O O . LYS A 1 110 ? -14.922 -12.547 4.57 1 96.06 110 LYS A O 1
ATOM 859 N N . GLU A 1 111 ? -13.383 -14.062 5.16 1 96.25 111 GLU A N 1
ATOM 860 C CA . GLU A 1 111 ? -14.055 -14.383 6.418 1 96.25 111 GLU A CA 1
ATOM 861 C C . GLU A 1 111 ? -13.625 -13.422 7.527 1 96.25 111 GLU A C 1
ATOM 863 O O . GLU A 1 111 ? -14.367 -13.203 8.492 1 96.25 111 GLU A O 1
ATOM 868 N N . LYS A 1 112 ? -12.445 -12.914 7.457 1 95.44 112 LYS A N 1
ATOM 869 C CA . LYS A 1 112 ? -11.891 -11.914 8.359 1 95.44 112 LYS A CA 1
ATOM 870 C C . LYS A 1 112 ? -11.406 -10.688 7.594 1 95.44 112 LYS A C 1
ATOM 872 O O . LYS A 1 112 ? -10.203 -10.508 7.387 1 95.44 112 LYS A O 1
ATOM 877 N N . MET A 1 113 ? -12.281 -9.852 7.312 1 94.56 113 MET A N 1
ATOM 878 C CA . MET A 1 113 ? -12.016 -8.688 6.469 1 94.56 113 MET A CA 1
ATOM 879 C C . MET A 1 113 ? -11.172 -7.656 7.215 1 94.56 113 MET A C 1
ATOM 881 O O . MET A 1 113 ? -11.289 -7.52 8.438 1 94.56 113 MET A O 1
ATOM 885 N N . PRO A 1 114 ? -10.305 -7 6.516 1 91.94 114 PRO A N 1
ATOM 886 C CA . PRO A 1 114 ? -9.586 -5.891 7.156 1 91.94 114 PRO A CA 1
ATOM 887 C C . PRO A 1 114 ? -10.508 -4.727 7.512 1 91.94 114 PRO A C 1
ATOM 889 O O . PRO A 1 114 ? -11.57 -4.57 6.91 1 91.94 114 PRO A O 1
ATOM 892 N N . PRO A 1 115 ? -10.102 -3.988 8.5 1 86.5 115 PRO A N 1
ATOM 893 C CA . PRO A 1 115 ? -10.898 -2.801 8.82 1 86.5 115 PRO A CA 1
ATOM 894 C C . PRO A 1 115 ? -10.867 -1.755 7.707 1 86.5 115 PRO A C 1
ATOM 896 O O . PRO A 1 115 ? -9.82 -1.543 7.082 1 86.5 115 PRO A O 1
ATOM 899 N N . GLY A 1 116 ? -12.102 -1.217 7.395 1 86.19 116 GLY A N 1
ATOM 900 C CA . GLY A 1 116 ? -12.195 -0.186 6.371 1 86.19 116 GLY A CA 1
ATOM 901 C C . GLY A 1 116 ? -12.883 -0.66 5.105 1 86.19 116 GLY A C 1
ATOM 902 O O . GLY A 1 116 ? -13.422 -1.77 5.062 1 86.19 116 GLY A O 1
ATOM 903 N N . ARG A 1 117 ? -12.883 0.282 4.215 1 88.56 117 ARG A N 1
ATOM 904 C CA . ARG A 1 117 ? -13.523 -0.012 2.936 1 88.56 117 ARG A CA 1
ATOM 905 C C . ARG A 1 117 ? -12.5 -0.059 1.808 1 88.56 117 ARG A C 1
ATOM 907 O O . ARG A 1 117 ? -11.648 0.826 1.7 1 88.56 117 ARG A O 1
ATOM 914 N N . PHE A 1 118 ? -12.578 -1.103 1.063 1 95 118 PHE A N 1
ATOM 915 C CA . PHE A 1 118 ? -11.672 -1.312 -0.056 1 95 118 PHE A CA 1
ATOM 916 C C . PHE A 1 118 ? -12.438 -1.664 -1.322 1 95 118 PHE A C 1
ATOM 918 O O . PHE A 1 118 ? -13.516 -2.27 -1.255 1 95 118 PHE A O 1
ATOM 925 N N . ASP A 1 119 ? -11.898 -1.222 -2.438 1 96.94 119 ASP A N 1
ATOM 926 C CA . ASP A 1 119 ? -12.492 -1.613 -3.711 1 96.94 119 ASP A CA 1
ATOM 927 C C . ASP A 1 119 ? -12.273 -3.1 -3.988 1 96.94 119 ASP A C 1
ATOM 929 O O . ASP A 1 119 ? -13.141 -3.768 -4.555 1 96.94 119 ASP A O 1
ATOM 933 N N . ALA A 1 120 ? -11.125 -3.604 -3.547 1 98.19 120 ALA A N 1
ATOM 934 C CA . ALA A 1 120 ? -10.828 -5.027 -3.682 1 98.19 120 ALA A CA 1
ATOM 935 C C . ALA A 1 120 ? -9.953 -5.516 -2.535 1 98.19 120 ALA A C 1
ATOM 937 O O . ALA A 1 120 ? -9.125 -4.766 -2.014 1 98.19 120 ALA A O 1
ATOM 938 N N . VAL A 1 121 ? -10.172 -6.684 -2.098 1 98.12 121 VAL A N 1
ATOM 939 C CA . VAL A 1 121 ? -9.297 -7.43 -1.203 1 98.12 121 VAL A CA 1
ATOM 940 C C . VAL A 1 121 ? -8.711 -8.633 -1.938 1 98.12 121 VAL A C 1
ATOM 942 O O . VAL A 1 121 ? -9.453 -9.492 -2.43 1 98.12 121 VAL A O 1
ATOM 945 N N . VAL A 1 122 ? -7.375 -8.68 -2.057 1 98.69 122 VAL A N 1
ATOM 946 C CA . VAL A 1 122 ? -6.699 -9.672 -2.881 1 98.69 122 VAL A CA 1
ATOM 947 C C . VAL A 1 122 ? -5.789 -10.531 -2.01 1 98.69 122 VAL A C 1
ATOM 949 O O . VAL A 1 122 ? -4.984 -10.008 -1.234 1 98.69 122 VAL A O 1
ATOM 952 N N . TYR A 1 123 ? -5.949 -11.859 -2.088 1 98.56 123 TYR A N 1
ATOM 953 C CA . TYR A 1 123 ? -5.09 -12.734 -1.297 1 98.56 123 TYR A CA 1
ATOM 954 C C . TYR A 1 123 ? -4.906 -14.078 -1.983 1 98.56 123 TYR A C 1
ATOM 956 O O . TYR A 1 123 ? -5.414 -14.297 -3.086 1 98.56 123 TYR A O 1
ATOM 964 N N . GLY A 1 124 ? -4.086 -14.961 -1.537 1 98.12 124 GLY A N 1
ATOM 965 C CA . GLY A 1 124 ? -3.846 -16.344 -1.933 1 98.12 124 GLY A CA 1
ATOM 966 C C . GLY A 1 124 ? -4.078 -17.328 -0.808 1 98.12 124 GLY A C 1
ATOM 967 O O . GLY A 1 124 ? -5.195 -17.453 -0.299 1 98.12 124 GLY A O 1
ATOM 968 N N . HIS A 1 125 ? -3.096 -17.938 -0.34 1 97.56 125 HIS A N 1
ATOM 969 C CA . HIS A 1 125 ? -3.043 -18.734 0.888 1 97.56 125 HIS A CA 1
ATOM 970 C C . HIS A 1 125 ? -3.885 -20 0.768 1 97.56 125 HIS A C 1
ATOM 972 O O . HIS A 1 125 ? -3.406 -21.094 1.056 1 97.56 125 HIS A O 1
ATOM 978 N N . THR A 1 126 ? -5.137 -19.984 0.254 1 96.19 126 THR A N 1
ATOM 979 C CA . THR A 1 126 ? -6.027 -21.141 0.206 1 96.19 126 THR A CA 1
ATOM 980 C C . THR A 1 126 ? -5.73 -22 -1.019 1 96.19 126 THR A C 1
ATOM 982 O O . THR A 1 126 ? -6.168 -23.141 -1.095 1 96.19 126 THR A O 1
ATOM 985 N N . HIS A 1 127 ? -5.074 -21.438 -1.979 1 96.12 127 HIS A N 1
ATOM 986 C CA . HIS A 1 127 ? -4.695 -22.078 -3.232 1 96.12 127 HIS A CA 1
ATOM 987 C C . HIS A 1 127 ? -5.906 -22.312 -4.125 1 96.12 127 HIS A C 1
ATOM 989 O O . HIS A 1 127 ? -5.871 -23.156 -5.027 1 96.12 127 HIS A O 1
ATOM 995 N N . LEU A 1 128 ? -6.988 -21.656 -3.797 1 96.25 128 LEU A N 1
ATOM 996 C CA . LEU A 1 128 ? -8.219 -21.688 -4.574 1 96.25 128 LEU A CA 1
ATOM 997 C C . LEU A 1 128 ? -8.555 -20.297 -5.121 1 96.25 128 LEU A C 1
ATOM 999 O O . LEU A 1 128 ? -8.844 -19.375 -4.352 1 96.25 128 LEU A O 1
ATOM 1003 N N . TRP A 1 129 ? -8.539 -20.188 -6.426 1 96.25 129 TRP A N 1
ATOM 1004 C CA . TRP A 1 129 ? -8.789 -18.859 -6.977 1 96.25 129 TRP A CA 1
ATOM 1005 C C . TRP A 1 129 ? -10.266 -18.5 -6.871 1 96.25 129 TRP A C 1
ATOM 1007 O O . TRP A 1 129 ? -11.125 -19.391 -6.852 1 96.25 129 TRP A O 1
ATOM 1017 N N . GLU A 1 130 ? -10.547 -17.203 -6.77 1 96.94 130 GLU A N 1
ATOM 1018 C CA . GLU A 1 130 ? -11.93 -16.734 -6.738 1 96.94 130 GLU A CA 1
ATOM 1019 C C . GLU A 1 130 ? -12.008 -15.258 -7.137 1 96.94 130 GLU A C 1
ATOM 1021 O O . GLU A 1 130 ? -11.047 -14.508 -6.973 1 96.94 130 GLU A O 1
ATOM 1026 N N . LEU A 1 131 ? -13.078 -14.828 -7.762 1 97.62 131 LEU A N 1
ATOM 1027 C CA . LEU A 1 131 ? -13.523 -13.453 -7.992 1 97.62 131 LEU A CA 1
ATOM 1028 C C . LEU A 1 131 ? -14.977 -13.281 -7.574 1 97.62 131 LEU A C 1
ATOM 1030 O O . LEU A 1 131 ? -15.891 -13.656 -8.32 1 97.62 131 LEU A O 1
ATOM 1034 N N . THR A 1 132 ? -15.172 -12.688 -6.391 1 96.56 132 THR A N 1
ATOM 1035 C CA . THR A 1 132 ? -16.516 -12.664 -5.836 1 96.56 132 THR A CA 1
ATOM 1036 C C . THR A 1 132 ? -16.844 -11.289 -5.258 1 96.56 132 THR A C 1
ATOM 1038 O O . THR A 1 132 ? -16.141 -10.805 -4.367 1 96.56 132 THR A O 1
ATOM 1041 N N . PRO A 1 133 ? -17.906 -10.68 -5.758 1 95.94 133 PRO A N 1
ATOM 1042 C CA . PRO A 1 133 ? -18.328 -9.438 -5.105 1 95.94 133 PRO A CA 1
ATOM 1043 C C . PRO A 1 133 ? -18.891 -9.664 -3.711 1 95.94 133 PRO A C 1
ATOM 1045 O O . PRO A 1 133 ? -19.594 -10.656 -3.482 1 95.94 133 PRO A O 1
ATOM 1048 N N . LYS A 1 134 ? -18.531 -8.859 -2.779 1 94 134 LYS A N 1
ATOM 1049 C CA . LYS A 1 134 ? -19.031 -8.914 -1.41 1 94 134 LYS A CA 1
ATOM 1050 C C . LYS A 1 134 ? -19.156 -7.512 -0.821 1 94 134 LYS A C 1
ATOM 1052 O O . LYS A 1 134 ? -18.156 -6.867 -0.496 1 94 134 LYS A O 1
ATOM 1057 N N . GLU A 1 135 ? -20.406 -7.004 -0.589 1 90.25 135 GLU A N 1
ATOM 1058 C CA . GLU A 1 135 ? -20.688 -5.75 0.099 1 90.25 135 GLU A CA 1
ATOM 1059 C C . GLU A 1 135 ? -19.875 -4.598 -0.487 1 90.25 135 GLU A C 1
ATOM 1061 O O . GLU A 1 135 ? -19.219 -3.865 0.247 1 90.25 135 GLU A O 1
ATOM 1066 N N . GLY A 1 136 ? -19.812 -4.5 -1.766 1 91.75 136 GLY A N 1
ATOM 1067 C CA . GLY A 1 136 ? -19.203 -3.367 -2.434 1 91.75 136 GLY A CA 1
ATOM 1068 C C . GLY A 1 136 ? -17.703 -3.557 -2.67 1 91.75 136 GLY A C 1
ATOM 1069 O O . GLY A 1 136 ? -17.047 -2.689 -3.25 1 91.75 136 GLY A O 1
ATOM 1070 N N . THR A 1 137 ? -17.156 -4.664 -2.225 1 95.69 137 THR A N 1
ATOM 1071 C CA . THR A 1 137 ? -15.75 -5.012 -2.402 1 95.69 137 THR A CA 1
ATOM 1072 C C . THR A 1 137 ? -15.609 -6.25 -3.285 1 95.69 137 THR A C 1
ATOM 1074 O O . THR A 1 137 ? -16.406 -7.184 -3.184 1 95.69 137 THR A O 1
ATOM 1077 N N . LEU A 1 138 ? -14.711 -6.238 -4.168 1 98.31 138 LEU A N 1
ATOM 1078 C CA . LEU A 1 138 ? -14.414 -7.457 -4.918 1 98.31 138 LEU A CA 1
ATOM 1079 C C . LEU A 1 138 ? -13.375 -8.305 -4.191 1 98.31 138 LEU A C 1
ATOM 1081 O O . LEU A 1 138 ? -12.266 -7.836 -3.924 1 98.31 138 LEU A O 1
ATOM 1085 N N . ILE A 1 139 ? -13.75 -9.5 -3.873 1 98.31 139 ILE A N 1
ATOM 1086 C CA . ILE A 1 139 ? -12.844 -10.461 -3.258 1 98.31 139 ILE A CA 1
ATOM 1087 C C . ILE A 1 139 ? -12.094 -11.227 -4.344 1 98.31 139 ILE A C 1
ATOM 1089 O O . ILE A 1 139 ? -12.719 -11.812 -5.234 1 98.31 139 ILE A O 1
ATOM 1093 N N . CYS A 1 140 ? -10.797 -11.227 -4.254 1 98.69 140 CYS A N 1
ATOM 1094 C CA . CYS A 1 140 ? -9.953 -11.875 -5.246 1 98.69 140 CYS A CA 1
ATOM 1095 C C . CYS A 1 140 ? -8.969 -12.836 -4.586 1 98.69 140 CYS A C 1
ATOM 1097 O O . CYS A 1 140 ? -8.25 -12.453 -3.662 1 98.69 140 CYS A O 1
ATOM 1099 N N . ASN A 1 141 ? -8.93 -14.023 -4.988 1 98.69 141 ASN A N 1
ATOM 1100 C CA . ASN A 1 141 ? -7.891 -15 -4.645 1 98.69 141 ASN A CA 1
ATOM 1101 C C . ASN A 1 141 ? -7.164 -15.5 -5.891 1 98.69 141 ASN A C 1
ATOM 1103 O O . ASN A 1 141 ? -7.793 -16.031 -6.805 1 98.69 141 ASN A O 1
ATOM 1107 N N . THR A 1 142 ? -5.902 -15.359 -5.875 1 98.5 142 THR A N 1
ATOM 1108 C CA . THR A 1 142 ? -5.125 -15.664 -7.07 1 98.5 142 THR A CA 1
ATOM 1109 C C . THR A 1 142 ? -5.027 -17.172 -7.289 1 98.5 142 THR A C 1
ATOM 1111 O O . THR A 1 142 ? -4.656 -17.625 -8.375 1 98.5 142 THR A O 1
ATOM 1114 N N . GLY A 1 143 ? -5.336 -17.953 -6.312 1 98.12 143 GLY A N 1
ATOM 1115 C CA . GLY A 1 143 ? -4.953 -19.359 -6.344 1 98.12 143 GLY A CA 1
ATOM 1116 C C . GLY A 1 143 ? -3.469 -19.578 -6.109 1 98.12 143 GLY A C 1
ATOM 1117 O O . GLY A 1 143 ? -2.828 -18.797 -5.395 1 98.12 143 GLY A O 1
ATOM 1118 N N . SER A 1 144 ? -2.986 -20.672 -6.539 1 98.12 144 SER A N 1
ATOM 1119 C CA . SER A 1 144 ? -1.573 -21.031 -6.449 1 98.12 144 SER A CA 1
ATOM 1120 C C . SER A 1 144 ? -1.019 -21.438 -7.809 1 98.12 144 SER A C 1
ATOM 1122 O O . SER A 1 144 ? -1.686 -22.141 -8.57 1 98.12 144 SER A O 1
ATOM 1124 N N . ILE A 1 145 ? 0.169 -20.984 -8.055 1 98.31 145 ILE A N 1
ATOM 1125 C CA . ILE A 1 145 ? 0.767 -21.359 -9.328 1 98.31 145 ILE A CA 1
ATOM 1126 C C . ILE A 1 145 ? 1.476 -22.703 -9.195 1 98.31 145 ILE A C 1
ATOM 1128 O O . ILE A 1 145 ? 1.938 -23.266 -10.188 1 98.31 145 ILE A O 1
ATOM 1132 N N . THR A 1 146 ? 1.536 -23.25 -7.938 1 97.94 146 THR A N 1
ATOM 1133 C CA . THR A 1 146 ? 2.336 -24.453 -7.699 1 97.94 146 THR A CA 1
ATOM 1134 C C . THR A 1 146 ? 1.469 -25.578 -7.156 1 97.94 146 THR A C 1
ATOM 1136 O O . THR A 1 146 ? 1.529 -26.719 -7.648 1 97.94 146 THR A O 1
ATOM 1139 N N . PHE A 1 147 ? 0.619 -25.25 -6.145 1 95.88 147 PHE A N 1
ATOM 1140 C CA . PHE A 1 147 ? -0.171 -26.281 -5.473 1 95.88 147 PHE A CA 1
ATOM 1141 C C . PHE A 1 147 ? -1.653 -25.938 -5.508 1 95.88 147 PHE A C 1
ATOM 1143 O O . PHE A 1 147 ? -2.268 -25.703 -4.465 1 95.88 147 PHE A O 1
ATOM 1150 N N . PRO A 1 148 ? -2.197 -25.969 -6.734 1 95.25 148 PRO A N 1
ATOM 1151 C CA . PRO A 1 148 ? -3.645 -25.75 -6.727 1 95.25 148 PRO A CA 1
ATOM 1152 C C . PRO A 1 148 ? -4.402 -26.844 -5.977 1 95.25 148 PRO A C 1
ATOM 1154 O O . PRO A 1 148 ? -3.939 -27.984 -5.914 1 95.25 148 PRO A O 1
ATOM 1157 N N . LYS A 1 149 ? -5.508 -26.469 -5.434 1 93.94 149 LYS A N 1
ATOM 1158 C CA . LYS A 1 149 ? -6.273 -27.422 -4.652 1 93.94 149 LYS A CA 1
ATOM 1159 C C . LYS A 1 149 ? -7.617 -27.719 -5.312 1 93.94 149 LYS A C 1
ATOM 1161 O O . LYS A 1 149 ? -8.023 -27.031 -6.242 1 93.94 149 LYS A O 1
ATOM 1166 N N . GLN A 1 150 ? -8.211 -28.75 -4.867 1 93.19 150 GLN A N 1
ATOM 1167 C CA . GLN A 1 150 ? -9.555 -29.172 -5.246 1 93.19 150 GLN A CA 1
ATOM 1168 C C . GLN A 1 150 ? -9.664 -29.375 -6.754 1 93.19 150 GLN A C 1
ATOM 1170 O O . GLN A 1 150 ? -10.641 -28.953 -7.379 1 93.19 150 GLN A O 1
ATOM 1175 N N . GLY A 1 151 ? -8.594 -29.859 -7.34 1 89.5 151 GLY A N 1
ATOM 1176 C CA . GLY A 1 151 ? -8.617 -30.219 -8.75 1 89.5 151 GLY A CA 1
ATOM 1177 C C . GLY A 1 151 ? -8.555 -29.016 -9.672 1 89.5 151 GLY A C 1
ATOM 1178 O O . GLY A 1 151 ? -8.719 -29.141 -10.883 1 89.5 151 GLY A O 1
ATOM 1179 N N . LYS A 1 152 ? -8.312 -27.906 -9.125 1 91.56 152 LYS A N 1
ATOM 1180 C CA . LYS A 1 152 ? -8.195 -26.719 -9.961 1 91.56 152 LYS A CA 1
ATOM 1181 C C . LYS A 1 152 ? -6.809 -26.625 -10.586 1 91.56 152 LYS A C 1
ATOM 1183 O O . LYS A 1 152 ? -5.883 -27.328 -10.18 1 91.56 152 LYS A O 1
ATOM 1188 N N . GLU A 1 153 ? -6.742 -25.953 -11.602 1 95.88 153 GLU A N 1
ATOM 1189 C CA . GLU A 1 153 ? -5.457 -25.703 -12.242 1 95.88 153 GLU A CA 1
ATOM 1190 C C . GLU A 1 153 ? -4.719 -24.547 -11.586 1 95.88 153 GLU A C 1
ATOM 1192 O O . GLU A 1 153 ? -5.332 -23.734 -10.898 1 95.88 153 GLU A O 1
ATOM 1197 N N . PRO A 1 154 ? -3.379 -24.531 -11.781 1 98.19 154 PRO A N 1
ATOM 1198 C CA . PRO A 1 154 ? -2.619 -23.391 -11.289 1 98.19 154 PRO A CA 1
ATOM 1199 C C . PRO A 1 154 ? -3.045 -22.078 -11.945 1 98.19 154 PRO A C 1
ATOM 1201 O O . PRO A 1 154 ? -3.332 -22.047 -13.141 1 98.19 154 PRO A O 1
ATOM 1204 N N . THR A 1 155 ? -3.117 -20.984 -11.094 1 98.69 155 THR A N 1
ATOM 1205 C CA . THR A 1 155 ? -3.637 -19.734 -11.641 1 98.69 155 THR A CA 1
ATOM 1206 C C . THR A 1 155 ? -2.857 -18.547 -11.094 1 98.69 155 THR A C 1
ATOM 1208 O O . THR A 1 155 ? -2.203 -18.656 -10.055 1 98.69 155 THR A O 1
ATOM 1211 N N . PHE A 1 156 ? -2.893 -17.453 -11.789 1 98.75 156 PHE A N 1
ATOM 1212 C CA . PHE A 1 156 ? -2.504 -16.109 -11.398 1 98.75 156 PHE A CA 1
ATOM 1213 C C . PHE A 1 156 ? -3.498 -15.078 -11.93 1 98.75 156 PHE A C 1
ATOM 1215 O O . PHE A 1 156 ? -4.473 -15.438 -12.594 1 98.75 156 PHE A O 1
ATOM 1222 N N . MET A 1 157 ? -3.277 -13.766 -11.602 1 98.81 157 MET A N 1
ATOM 1223 C CA . MET A 1 157 ? -4.23 -12.75 -12.039 1 98.81 157 MET A CA 1
ATOM 1224 C C . MET A 1 157 ? -3.506 -11.523 -12.586 1 98.81 157 MET A C 1
ATOM 1226 O O . MET A 1 157 ? -2.318 -11.336 -12.32 1 98.81 157 MET A O 1
ATOM 1230 N N . THR A 1 158 ? -4.246 -10.797 -13.367 1 98.81 158 THR A N 1
ATOM 1231 C CA . THR A 1 158 ? -3.834 -9.43 -13.68 1 98.81 158 THR A CA 1
ATOM 1232 C C . THR A 1 158 ? -4.898 -8.43 -13.242 1 98.81 158 THR A C 1
ATOM 1234 O O . THR A 1 158 ? -6.051 -8.805 -13.023 1 98.81 158 THR A O 1
ATOM 1237 N N . TYR A 1 159 ? -4.508 -7.246 -12.992 1 98.69 159 TYR A N 1
ATOM 1238 C CA . TYR A 1 159 ? -5.367 -6.102 -12.711 1 98.69 159 TYR A CA 1
ATOM 1239 C C . TYR A 1 159 ? -4.98 -4.91 -13.578 1 98.69 159 TYR A C 1
ATOM 1241 O O . TYR A 1 159 ? -3.803 -4.566 -13.688 1 98.69 159 TYR A O 1
ATOM 1249 N N . GLU A 1 160 ? -5.949 -4.328 -14.188 1 97.38 160 GLU A N 1
ATOM 1250 C CA . GLU A 1 160 ? -5.777 -3.107 -14.969 1 97.38 160 GLU A CA 1
ATOM 1251 C C . GLU A 1 160 ? -7.066 -2.295 -15.023 1 97.38 160 GLU A C 1
ATOM 1253 O O . GLU A 1 160 ? -8.117 -2.809 -15.422 1 97.38 160 GLU A O 1
ATOM 1258 N N . ARG A 1 161 ? -7.004 -1.063 -14.578 1 94.19 161 ARG A N 1
ATOM 1259 C CA . ARG A 1 161 ? -8.102 -0.111 -14.711 1 94.19 161 ARG A CA 1
ATOM 1260 C C . ARG A 1 161 ? -9.391 -0.681 -14.125 1 94.19 161 ARG A C 1
ATOM 1262 O O . ARG A 1 161 ? -10.438 -0.666 -14.781 1 94.19 161 ARG A O 1
ATOM 1269 N N . GLY A 1 162 ? -9.266 -1.337 -13.016 1 96.44 162 GLY A N 1
ATOM 1270 C CA . GLY A 1 162 ? -10.453 -1.756 -12.289 1 96.44 162 GLY A CA 1
ATOM 1271 C C . GLY A 1 162 ? -10.922 -3.152 -12.656 1 96.44 162 GLY A C 1
ATOM 1272 O O . GLY A 1 162 ? -11.969 -3.605 -12.203 1 96.44 162 GLY A O 1
ATOM 1273 N N . VAL A 1 163 ? -10.141 -3.883 -13.492 1 98.19 163 VAL A N 1
ATOM 1274 C CA . VAL A 1 163 ? -10.555 -5.207 -13.945 1 98.19 163 VAL A CA 1
ATOM 1275 C C . VAL A 1 163 ? -9.531 -6.25 -13.516 1 98.19 163 VAL A C 1
ATOM 1277 O O . VAL A 1 163 ? -8.336 -6.09 -13.758 1 98.19 163 VAL A O 1
ATOM 1280 N N . PHE A 1 164 ? -10.07 -7.301 -12.875 1 98.69 164 PHE A N 1
ATOM 1281 C CA . PHE A 1 164 ? -9.25 -8.469 -12.562 1 98.69 164 PHE A CA 1
ATOM 1282 C C . PHE A 1 164 ? -9.5 -9.586 -13.562 1 98.69 164 PHE A C 1
ATOM 1284 O O . PHE A 1 164 ? -10.641 -9.836 -13.961 1 98.69 164 PHE A O 1
ATOM 1291 N N . THR A 1 165 ? -8.398 -10.234 -14.008 1 98.75 165 THR A N 1
ATOM 1292 C CA . THR A 1 165 ? -8.484 -11.367 -14.922 1 98.75 165 THR A CA 1
ATOM 1293 C C . THR A 1 165 ? -7.707 -12.562 -14.375 1 98.75 165 THR A C 1
ATOM 1295 O O . THR A 1 165 ? -6.562 -12.422 -13.938 1 98.75 165 THR A O 1
ATOM 1298 N N . VAL A 1 166 ? -8.359 -13.727 -14.445 1 98.56 166 VAL A N 1
ATOM 1299 C CA . VAL A 1 166 ? -7.715 -14.953 -13.984 1 98.56 166 VAL A CA 1
ATOM 1300 C C . VAL A 1 166 ? -7.145 -15.711 -15.188 1 98.56 166 VAL A C 1
ATOM 1302 O O . VAL A 1 166 ? -7.82 -15.875 -16.203 1 98.56 166 VAL A O 1
ATOM 1305 N N . TYR A 1 167 ? -5.918 -16.125 -15.023 1 98.56 167 TYR A N 1
ATOM 1306 C CA . TYR A 1 167 ? -5.254 -16.922 -16.047 1 98.56 167 TYR A CA 1
ATOM 1307 C C . TYR A 1 167 ? -4.762 -18.25 -15.477 1 98.56 167 TYR A C 1
ATOM 1309 O O . TYR A 1 167 ? -4.391 -18.328 -14.297 1 98.56 167 TYR A O 1
ATOM 1317 N N . ASN A 1 168 ? -4.777 -19.266 -16.344 1 98.19 168 ASN A N 1
ATOM 1318 C CA . ASN A 1 168 ? -4.008 -20.453 -15.984 1 98.19 168 ASN A CA 1
ATOM 1319 C C . ASN A 1 168 ? -2.584 -20.391 -16.531 1 98.19 168 ASN A C 1
ATOM 1321 O O . ASN A 1 168 ? -2.205 -19.391 -17.156 1 98.19 168 ASN A O 1
ATOM 1325 N N . LEU A 1 169 ? -1.765 -21.359 -16.297 1 97.56 169 LEU A N 1
ATOM 1326 C CA . LEU A 1 169 ? -0.35 -21.297 -16.656 1 97.56 169 LEU A CA 1
ATOM 1327 C C . LEU A 1 169 ? -0.14 -21.641 -18.125 1 97.56 169 LEU A C 1
ATOM 1329 O O . LEU A 1 169 ? 0.986 -21.594 -18.625 1 97.56 169 LEU A O 1
ATOM 1333 N N . ASN A 1 170 ? -1.198 -21.906 -18.812 1 95.81 170 ASN A N 1
ATOM 1334 C CA . ASN A 1 170 ? -1.136 -22 -20.266 1 95.81 170 ASN A CA 1
ATOM 1335 C C . ASN A 1 170 ? -1.427 -20.672 -20.938 1 95.81 170 ASN A C 1
ATOM 1337 O O . ASN A 1 170 ? -1.363 -20.547 -22.172 1 95.81 170 ASN A O 1
ATOM 1341 N N . GLY A 1 171 ? -1.767 -19.734 -20.125 1 93.81 171 GLY A N 1
ATOM 1342 C CA . GLY A 1 171 ? -2.049 -18.406 -20.625 1 93.81 171 GLY A CA 1
ATOM 1343 C C . GLY A 1 171 ? -3.504 -18.203 -21 1 93.81 171 GLY A C 1
ATOM 1344 O O . GLY A 1 171 ? -3.863 -17.188 -21.609 1 93.81 171 GLY A O 1
ATOM 1345 N N . GLU A 1 172 ? -4.27 -19.141 -20.688 1 96.75 172 GLU A N 1
ATOM 1346 C CA . GLU A 1 172 ? -5.691 -19.047 -20.984 1 96.75 172 GLU A CA 1
ATOM 1347 C C . GLU A 1 172 ? -6.426 -18.203 -19.938 1 96.75 172 GLU A C 1
ATOM 1349 O O . GLU A 1 172 ? -6.23 -18.406 -18.734 1 96.75 172 GLU A O 1
ATOM 1354 N N . GLN A 1 173 ? -7.211 -17.312 -20.438 1 97.62 173 GLN A N 1
ATOM 1355 C CA . GLN A 1 173 ? -8.055 -16.531 -19.547 1 97.62 173 GLN A CA 1
ATOM 1356 C C . GLN A 1 173 ? -9.25 -17.359 -19.062 1 97.62 173 GLN A C 1
ATOM 1358 O O . GLN A 1 173 ? -10.031 -17.859 -19.859 1 97.62 173 GLN A O 1
ATOM 1363 N N . LEU A 1 174 ? -9.398 -17.453 -17.844 1 97.5 174 LEU A N 1
ATOM 1364 C CA . LEU A 1 174 ? -10.477 -18.266 -17.266 1 97.5 174 LEU A CA 1
ATOM 1365 C C . LEU A 1 174 ? -11.711 -17.406 -17 1 97.5 174 LEU A C 1
ATOM 1367 O O . LEU A 1 174 ? -12.836 -17.844 -17.266 1 97.5 174 LEU A O 1
ATOM 1371 N N . THR A 1 175 ? -11.547 -16.234 -16.406 1 97 175 THR A N 1
ATOM 1372 C CA . THR A 1 175 ? -12.633 -15.312 -16.109 1 97 175 THR A CA 1
ATOM 1373 C C . THR A 1 175 ? -12.086 -13.914 -15.812 1 97 175 THR A C 1
ATOM 1375 O O . THR A 1 175 ? -10.875 -13.727 -15.719 1 97 175 THR A O 1
ATOM 1378 N N . GLU A 1 176 ? -12.922 -12.953 -15.875 1 98 176 GLU A N 1
ATOM 1379 C CA . GLU A 1 176 ? -12.586 -11.586 -15.492 1 98 176 GLU A CA 1
ATOM 1380 C C . GLU A 1 176 ? -13.75 -10.922 -14.766 1 98 176 GLU A C 1
ATOM 1382 O O . GLU A 1 176 ? -14.914 -11.281 -14.969 1 98 176 GLU A O 1
ATOM 1387 N N . LYS A 1 177 ? -13.492 -10.031 -13.867 1 98 177 LYS A N 1
ATOM 1388 C CA . LYS A 1 177 ? -14.508 -9.25 -13.156 1 98 177 LYS A CA 1
ATOM 1389 C C . LYS A 1 177 ? -14.008 -7.836 -12.867 1 98 177 LYS A C 1
ATOM 1391 O O . LYS A 1 177 ? -12.844 -7.641 -12.531 1 98 177 LYS A O 1
ATOM 1396 N N . SER A 1 178 ? -14.891 -6.891 -12.945 1 97 178 SER A N 1
ATOM 1397 C CA . SER A 1 178 ? -14.586 -5.5 -12.617 1 97 178 SER A CA 1
ATOM 1398 C C . SER A 1 178 ? -14.93 -5.188 -11.164 1 97 178 SER A C 1
ATOM 1400 O O . SER A 1 178 ? -15.859 -5.766 -10.602 1 97 178 SER A O 1
ATOM 1402 N N . ILE A 1 179 ? -14.148 -4.312 -10.562 1 96.31 179 ILE A N 1
ATOM 1403 C CA . ILE A 1 179 ? -14.508 -3.768 -9.258 1 96.31 179 ILE A CA 1
ATOM 1404 C C . ILE A 1 179 ? -15.898 -3.135 -9.32 1 96.31 179 ILE A C 1
ATOM 1406 O O . ILE A 1 179 ? -16.203 -2.412 -10.266 1 96.31 179 ILE A O 1
ATOM 1410 N N . PRO A 1 180 ? -16.703 -3.49 -8.367 1 88.69 180 PRO A N 1
ATOM 1411 C CA . PRO A 1 180 ? -18.062 -2.93 -8.383 1 88.69 180 PRO A CA 1
ATOM 1412 C C . PRO A 1 180 ? -18.078 -1.403 -8.32 1 88.69 180 PRO A C 1
ATOM 1414 O O . PRO A 1 180 ? -17.234 -0.804 -7.641 1 88.69 180 PRO A O 1
ATOM 1417 N N . VAL A 1 181 ? -18.859 -0.745 -9.156 1 73.44 181 VAL A N 1
ATOM 1418 C CA . VAL A 1 181 ? -19.031 0.703 -9.109 1 73.44 181 VAL A CA 1
ATOM 1419 C C . VAL A 1 181 ? -20.031 1.07 -8.016 1 73.44 181 VAL A C 1
ATOM 1421 O O . VAL A 1 181 ? -21.156 0.569 -8 1 73.44 181 VAL A O 1
ATOM 1424 N N . VAL A 1 182 ? -19.594 1.34 -6.836 1 58 182 VAL A N 1
ATOM 1425 C CA . VAL A 1 182 ? -20.547 1.759 -5.824 1 58 182 VAL A CA 1
ATOM 1426 C C . VAL A 1 182 ? -21.062 3.166 -6.145 1 58 182 VAL A C 1
ATOM 1428 O O . VAL A 1 182 ? -20.266 4.043 -6.512 1 58 182 VAL A O 1
ATOM 1431 N N . GLY A 1 183 ? -22.266 3.4 -6.641 1 44.59 183 GLY A N 1
ATOM 1432 C CA . GLY A 1 183 ? -22.859 4.715 -6.809 1 44.59 183 GLY A CA 1
ATOM 1433 C C . GLY A 1 183 ? -22.438 5.707 -5.746 1 44.59 183 GLY A C 1
ATOM 1434 O O . GLY A 1 183 ? -22.625 5.469 -4.551 1 44.59 183 GLY A O 1
ATOM 1435 N N . ARG A 1 184 ? -21.344 6.145 -5.891 1 34.16 184 ARG A N 1
ATOM 1436 C CA . ARG A 1 184 ? -21.109 7.277 -5.004 1 34.16 184 ARG A CA 1
ATOM 1437 C C . ARG A 1 184 ? -22.078 8.422 -5.305 1 34.16 184 ARG A C 1
ATOM 1439 O O . ARG A 1 184 ? -22.484 8.609 -6.453 1 34.16 184 ARG A O 1
ATOM 1446 N N . MET B 1 1 ? -6.129 12.516 -9.875 1 92.75 1 MET B N 1
ATOM 1447 C CA . MET B 1 1 ? -6.617 12.609 -8.508 1 92.75 1 MET B CA 1
ATOM 1448 C C . MET B 1 1 ? -5.742 13.539 -7.672 1 92.75 1 MET B C 1
ATOM 1450 O O . MET B 1 1 ? -4.555 13.703 -7.961 1 92.75 1 MET B O 1
ATOM 1454 N N . LYS B 1 2 ? -6.41 14.25 -6.754 1 97.5 2 LYS B N 1
ATOM 1455 C CA . LYS B 1 2 ? -5.691 15.133 -5.84 1 97.5 2 LYS B CA 1
ATOM 1456 C C . LYS B 1 2 ? -5.652 14.555 -4.43 1 97.5 2 LYS B C 1
ATOM 1458 O O . LYS B 1 2 ? -6.68 14.133 -3.898 1 97.5 2 LYS B O 1
ATOM 1463 N N . TYR B 1 3 ? -4.43 14.477 -3.846 1 98.44 3 TYR B N 1
ATOM 1464 C CA . TYR B 1 3 ? -4.211 13.875 -2.531 1 98.44 3 TYR B CA 1
ATOM 1465 C C . TYR B 1 3 ? -3.74 14.922 -1.528 1 98.44 3 TYR B C 1
ATOM 1467 O O . TYR B 1 3 ? -2.939 15.797 -1.864 1 98.44 3 TYR B O 1
ATOM 1475 N N . LEU B 1 4 ? -4.285 14.922 -0.375 1 98.81 4 LEU B N 1
ATOM 1476 C CA . LEU B 1 4 ? -3.701 15.664 0.736 1 98.81 4 LEU B CA 1
ATOM 1477 C C . LEU B 1 4 ? -2.908 14.742 1.653 1 98.81 4 LEU B C 1
ATOM 1479 O O . LEU B 1 4 ? -3.4 13.68 2.051 1 98.81 4 LEU B O 1
ATOM 1483 N N . LEU B 1 5 ? -1.637 15.016 1.915 1 98.88 5 LEU B N 1
ATOM 1484 C CA . LEU B 1 5 ? -0.724 14.234 2.748 1 98.88 5 LEU B CA 1
ATOM 1485 C C . LEU B 1 5 ? -0.445 14.953 4.062 1 98.88 5 LEU B C 1
ATOM 1487 O O . LEU B 1 5 ? -0.046 16.125 4.066 1 98.88 5 LEU B O 1
ATOM 1491 N N . VAL B 1 6 ? -0.659 14.25 5.168 1 98.88 6 VAL B N 1
ATOM 1492 C CA . VAL B 1 6 ? -0.492 14.859 6.484 1 98.88 6 VAL B CA 1
ATOM 1493 C C . VAL B 1 6 ? 0.134 13.844 7.441 1 98.88 6 VAL B C 1
ATOM 1495 O O . VAL B 1 6 ? -0.046 12.633 7.277 1 98.88 6 VAL B O 1
ATOM 1498 N N . SER B 1 7 ? 0.917 14.273 8.375 1 98.69 7 SER B N 1
ATOM 1499 C CA . SER B 1 7 ? 1.566 13.414 9.359 1 98.69 7 SER B CA 1
ATOM 1500 C C . SER B 1 7 ? 1.635 14.094 10.727 1 98.69 7 SER B C 1
ATOM 1502 O O . SER B 1 7 ? 1.411 15.305 10.836 1 98.69 7 SER B O 1
ATOM 1504 N N . ASP B 1 8 ? 1.825 13.289 11.719 1 98.44 8 ASP B N 1
ATOM 1505 C CA . ASP B 1 8 ? 2.189 13.773 13.047 1 98.44 8 ASP B CA 1
ATOM 1506 C C . ASP B 1 8 ? 1.118 14.711 13.602 1 98.44 8 ASP B C 1
ATOM 1508 O O . ASP B 1 8 ? 1.421 15.836 14.016 1 98.44 8 ASP B O 1
ATOM 1512 N N . ILE B 1 9 ? -0.084 14.188 13.555 1 98.44 9 ILE B N 1
ATOM 1513 C CA . ILE B 1 9 ? -1.229 14.891 14.117 1 98.44 9 ILE B CA 1
ATOM 1514 C C . ILE B 1 9 ? -1.104 14.945 15.641 1 98.44 9 ILE B C 1
ATOM 1516 O O . ILE B 1 9 ? -1.413 15.961 16.266 1 98.44 9 ILE B O 1
ATOM 1520 N N . HIS B 1 10 ? -0.78 13.797 16.219 1 98.12 10 HIS B N 1
ATOM 1521 C CA . HIS B 1 10 ? -0.457 13.672 17.641 1 98.12 10 HIS B CA 1
ATOM 1522 C C . HIS B 1 10 ? -1.617 14.141 18.516 1 98.12 10 HIS B C 1
ATOM 1524 O O . HIS B 1 10 ? -1.403 14.773 19.547 1 98.12 10 HIS B O 1
ATOM 1530 N N . GLY B 1 11 ? -2.812 13.969 18.047 1 97.81 11 GLY B N 1
ATOM 1531 C CA . GLY B 1 11 ? -3.982 14.164 18.891 1 97.81 11 GLY B CA 1
ATOM 1532 C C . GLY B 1 11 ? -4.457 15.602 18.938 1 97.81 11 GLY B C 1
ATOM 1533 O O . GLY B 1 11 ? -5.352 15.945 19.703 1 97.81 11 GLY B O 1
ATOM 1534 N N . CYS B 1 12 ? -3.867 16.453 18.188 1 98.19 12 CYS B N 1
ATOM 1535 C CA . CYS B 1 12 ? -4.262 17.859 18.188 1 98.19 12 CYS B CA 1
ATOM 1536 C C . CYS B 1 12 ? -5.477 18.078 17.281 1 98.19 12 CYS B C 1
ATOM 1538 O O . CYS B 1 12 ? -5.336 18.266 16.078 1 98.19 12 CYS B O 1
ATOM 1540 N N . LEU B 1 13 ? -6.637 18.188 17.875 1 98.5 13 LEU B N 1
ATOM 1541 C CA . LEU B 1 13 ? -7.891 18.266 17.141 1 98.5 13 LEU B CA 1
ATOM 1542 C C . LEU B 1 13 ? -7.953 19.547 16.312 1 98.5 13 LEU B C 1
ATOM 1544 O O . LEU B 1 13 ? -8.297 19.516 15.125 1 98.5 13 LEU B O 1
ATOM 1548 N N . PRO B 1 14 ? -7.582 20.734 16.844 1 98.5 14 PRO B N 1
ATOM 1549 C CA . PRO B 1 14 ? -7.652 21.953 16.047 1 98.5 14 PRO B CA 1
ATOM 1550 C C . PRO B 1 14 ? -6.77 21.891 14.797 1 98.5 14 PRO B C 1
ATOM 1552 O O . PRO B 1 14 ? -7.164 22.375 13.734 1 98.5 14 PRO B O 1
ATOM 1555 N N . ALA B 1 15 ? -5.621 21.328 14.883 1 98.38 15 ALA B N 1
ATOM 1556 C CA . ALA B 1 15 ? -4.73 21.203 13.734 1 98.38 15 ALA B CA 1
ATOM 1557 C C . ALA B 1 15 ? -5.352 20.312 12.656 1 98.38 15 ALA B C 1
ATOM 1559 O O . ALA B 1 15 ? -5.324 20.656 11.469 1 98.38 15 ALA B O 1
ATOM 1560 N N . LEU B 1 16 ? -5.945 19.219 13.031 1 98.62 16 LEU B N 1
ATOM 1561 C CA . LEU B 1 16 ? -6.586 18.328 12.07 1 98.62 16 LEU B CA 1
ATOM 1562 C C . LEU B 1 16 ? -7.777 19.016 11.406 1 98.62 16 LEU B C 1
ATOM 1564 O O . LEU B 1 16 ? -7.973 18.891 10.195 1 98.62 16 LEU B O 1
ATOM 1568 N N . GLN B 1 17 ? -8.547 19.703 12.211 1 98.62 17 GLN B N 1
ATOM 1569 C CA . GLN B 1 17 ? -9.703 20.406 11.664 1 98.62 17 GLN B CA 1
ATOM 1570 C C . GLN B 1 17 ? -9.273 21.391 10.578 1 98.62 17 GLN B C 1
ATOM 1572 O O . GLN B 1 17 ? -9.938 21.5 9.547 1 98.62 17 GLN B O 1
ATOM 1577 N N . THR B 1 18 ? -8.242 22.062 10.859 1 98.5 18 THR B N 1
ATOM 1578 C CA . THR B 1 18 ? -7.723 23 9.883 1 98.5 18 THR B CA 1
ATOM 1579 C C . THR B 1 18 ? -7.328 22.281 8.594 1 98.5 18 THR B C 1
ATOM 1581 O O . THR B 1 18 ? -7.691 22.719 7.5 1 98.5 18 THR B O 1
ATOM 1584 N N . VAL B 1 19 ? -6.664 21.203 8.688 1 98.38 19 VAL B N 1
ATOM 1585 C CA . VAL B 1 19 ? -6.199 20.438 7.527 1 98.38 19 VAL B CA 1
ATOM 1586 C C . VAL B 1 19 ? -7.398 19.906 6.746 1 98.38 19 VAL B C 1
ATOM 1588 O O . VAL B 1 19 ? -7.41 19.938 5.512 1 98.38 19 VAL B O 1
ATOM 1591 N N . LEU B 1 20 ? -8.391 19.422 7.434 1 98.44 20 LEU B N 1
ATOM 1592 C CA . LEU B 1 20 ? -9.57 18.859 6.77 1 98.44 20 LEU B CA 1
ATOM 1593 C C . LEU B 1 20 ? -10.359 19.953 6.055 1 98.44 20 LEU B C 1
ATOM 1595 O O . LEU B 1 20 ? -10.961 19.703 5.012 1 98.44 20 LEU B O 1
ATOM 1599 N N . LYS B 1 21 ? -10.367 21.141 6.66 1 98.25 21 LYS B N 1
ATOM 1600 C CA . LYS B 1 21 ? -10.945 22.281 5.945 1 98.25 21 LYS B CA 1
ATOM 1601 C C . LYS B 1 21 ? -10.273 22.484 4.594 1 98.25 21 LYS B C 1
ATOM 1603 O O . LYS B 1 21 ? -10.945 22.672 3.58 1 98.25 21 LYS B O 1
ATOM 1608 N N . PHE B 1 22 ? -9 22.438 4.555 1 98.12 22 PHE B N 1
ATOM 1609 C CA . PHE B 1 22 ? -8.266 22.609 3.309 1 98.12 22 PHE B CA 1
ATOM 1610 C C . PHE B 1 22 ? -8.5 21.422 2.379 1 98.12 22 PHE B C 1
ATOM 1612 O O . PHE B 1 22 ? -8.531 21.578 1.157 1 98.12 22 PHE B O 1
ATOM 1619 N N . TYR B 1 23 ? -8.594 20.25 2.963 1 98.12 23 TYR B N 1
ATOM 1620 C CA . TYR B 1 23 ? -8.953 19.078 2.174 1 98.12 23 TYR B CA 1
ATOM 1621 C C . TYR B 1 23 ? -10.188 19.344 1.324 1 98.12 23 TYR B C 1
ATOM 1623 O O . TYR B 1 23 ? -10.195 19.078 0.121 1 98.12 23 TYR B O 1
ATOM 1631 N N . ASP B 1 24 ? -11.156 19.906 1.925 1 97.62 24 ASP B N 1
ATOM 1632 C CA . ASP B 1 24 ? -12.414 20.219 1.245 1 97.62 24 ASP B CA 1
ATOM 1633 C C . ASP B 1 24 ? -12.242 21.375 0.275 1 97.62 24 ASP B C 1
ATOM 1635 O O . ASP B 1 24 ? -12.664 21.297 -0.881 1 97.62 24 ASP B O 1
ATOM 1639 N N . GLU B 1 25 ? -11.648 22.391 0.707 1 97.56 25 GLU B N 1
ATOM 1640 C CA . GLU B 1 25 ? -11.508 23.625 -0.078 1 97.56 25 GLU B CA 1
ATOM 1641 C C . GLU B 1 25 ? -10.695 23.375 -1.345 1 97.56 25 GLU B C 1
ATOM 1643 O O . GLU B 1 25 ? -10.953 23.984 -2.385 1 97.56 25 GLU B O 1
ATOM 1648 N N . LEU B 1 26 ? -9.68 22.531 -1.215 1 96.81 26 LEU B N 1
ATOM 1649 C CA . LEU B 1 26 ? -8.789 22.281 -2.342 1 96.81 26 LEU B CA 1
ATOM 1650 C C . LEU B 1 26 ? -9.359 21.188 -3.246 1 96.81 26 LEU B C 1
ATOM 1652 O O . LEU B 1 26 ? -8.805 20.906 -4.312 1 96.81 26 LEU B O 1
ATOM 1656 N N . G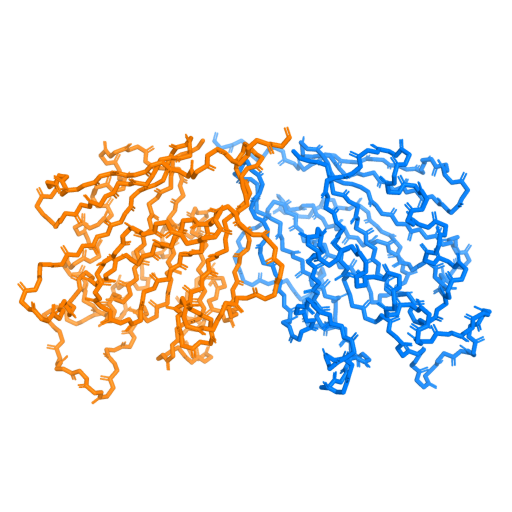LY B 1 27 ? -10.438 20.594 -2.814 1 97.19 27 GLY B N 1
ATOM 1657 C CA . GLY B 1 27 ? -11.062 19.562 -3.619 1 97.19 27 GLY B CA 1
ATOM 1658 C C . GLY B 1 27 ? -10.242 18.281 -3.691 1 97.19 27 GLY B C 1
ATOM 1659 O O . GLY B 1 27 ? -10.109 17.688 -4.762 1 97.19 27 GLY B O 1
ATOM 1660 N N . CYS B 1 28 ? -9.641 17.859 -2.578 1 97.62 28 CYS B N 1
ATOM 1661 C CA . CYS B 1 28 ? -8.852 16.641 -2.553 1 97.62 28 CYS B CA 1
ATOM 1662 C C . CYS B 1 28 ? -9.742 15.406 -2.582 1 97.62 28 CYS B C 1
ATOM 1664 O O . CYS B 1 28 ? -10.844 15.414 -2.023 1 97.62 28 CYS B O 1
ATOM 1666 N N . ASP B 1 29 ? -9.211 14.367 -3.229 1 96.75 29 ASP B N 1
ATOM 1667 C CA . ASP B 1 29 ? -9.969 13.133 -3.404 1 96.75 29 ASP B CA 1
ATOM 1668 C C . ASP B 1 29 ? -9.648 12.133 -2.299 1 96.75 29 ASP B C 1
ATOM 1670 O O . ASP B 1 29 ? -10.477 11.281 -1.965 1 96.75 29 ASP B O 1
ATOM 1674 N N . MET B 1 30 ? -8.5 12.211 -1.74 1 97.5 30 MET B N 1
ATOM 1675 C CA . MET B 1 30 ? -8.047 11.227 -0.765 1 97.5 30 MET B CA 1
ATOM 1676 C C . MET B 1 30 ? -7.098 11.859 0.249 1 97.5 30 MET B C 1
ATOM 1678 O O . MET B 1 30 ? -6.258 12.688 -0.11 1 97.5 30 MET B O 1
ATOM 1682 N N . LEU B 1 31 ? -7.293 11.484 1.478 1 98.38 31 LEU B N 1
ATOM 1683 C CA . LEU B 1 31 ? -6.434 11.898 2.582 1 98.38 31 LEU B CA 1
ATOM 1684 C C . LEU B 1 31 ? -5.426 10.805 2.93 1 98.38 31 LEU B C 1
ATOM 1686 O O . LEU B 1 31 ? -5.812 9.68 3.252 1 98.38 31 LEU B O 1
ATOM 1690 N N . CYS B 1 32 ? -4.129 11.117 2.84 1 98.62 32 CYS B N 1
ATOM 1691 C CA . CYS B 1 32 ? -3.049 10.203 3.195 1 98.62 32 CYS B CA 1
ATOM 1692 C C . CYS B 1 32 ? -2.416 10.594 4.523 1 98.62 32 CYS B C 1
ATOM 1694 O O . CYS B 1 32 ? -1.823 11.672 4.637 1 98.62 32 CYS B O 1
ATOM 1696 N N . ILE B 1 33 ? -2.518 9.711 5.512 1 98.81 33 ILE B N 1
ATOM 1697 C CA . ILE B 1 33 ? -1.984 10.008 6.836 1 98.81 33 ILE B CA 1
ATOM 1698 C C . ILE B 1 33 ? -0.733 9.172 7.09 1 98.81 33 ILE B C 1
ATOM 1700 O O . ILE B 1 33 ? -0.786 7.941 7.051 1 98.81 33 ILE B O 1
ATOM 1704 N N . LEU B 1 34 ? 0.338 9.867 7.395 1 98.62 34 LEU B N 1
ATOM 1705 C CA . LEU B 1 34 ? 1.627 9.188 7.457 1 98.62 34 LEU B CA 1
ATOM 1706 C C . LEU B 1 34 ? 2.018 8.898 8.898 1 98.62 34 LEU B C 1
ATOM 1708 O O . LEU B 1 34 ? 3.189 9.008 9.266 1 98.62 34 LEU B O 1
ATOM 1712 N N . GLY B 1 35 ? 1.04 8.617 9.781 1 98.12 35 GLY B N 1
ATOM 1713 C CA . GLY B 1 35 ? 1.331 8.094 11.109 1 98.12 35 GLY B CA 1
ATOM 1714 C C . GLY B 1 35 ? 1.322 9.164 12.18 1 98.12 35 GLY B C 1
ATOM 1715 O O . GLY B 1 35 ? 1.16 10.352 11.883 1 98.12 35 GLY B O 1
ATOM 1716 N N . ASP B 1 36 ? 1.394 8.633 13.484 1 98.38 36 ASP B N 1
ATOM 1717 C CA . ASP B 1 36 ? 1.36 9.453 14.688 1 98.38 36 ASP B CA 1
ATOM 1718 C C . ASP B 1 36 ? 0.08 10.281 14.75 1 98.38 36 ASP B C 1
ATOM 1720 O O . ASP B 1 36 ? 0.132 11.516 14.797 1 98.38 36 ASP B O 1
ATOM 1724 N N . ILE B 1 37 ? -1.011 9.555 14.867 1 98.56 37 ILE B N 1
ATOM 1725 C CA . ILE B 1 37 ? -2.336 10.133 14.672 1 98.56 37 ILE B CA 1
ATOM 1726 C C . ILE B 1 37 ? -2.92 10.57 16.016 1 98.56 37 ILE B C 1
ATOM 1728 O O . ILE B 1 37 ? -3.133 11.758 16.25 1 98.56 37 ILE B O 1
ATOM 1732 N N . LEU B 1 38 ? -3.084 9.617 16.953 1 98.06 38 LEU B N 1
ATOM 1733 C CA . LEU B 1 38 ? -3.916 9.844 18.125 1 98.06 38 LEU B CA 1
ATOM 1734 C C . LEU B 1 38 ? -3.061 10.18 19.344 1 98.06 38 LEU B C 1
ATOM 1736 O O . LEU B 1 38 ? -3.396 11.086 20.109 1 98.06 38 LEU B O 1
ATOM 1740 N N . ASN B 1 39 ? -1.948 9.445 19.438 1 96.5 39 ASN B N 1
ATOM 1741 C CA . ASN B 1 39 ? -1.113 9.586 20.625 1 96.5 39 ASN B CA 1
ATOM 1742 C C . ASN B 1 39 ? -0.14 10.75 20.5 1 96.5 39 ASN B C 1
ATOM 1744 O O . ASN B 1 39 ? 0.539 10.891 19.484 1 96.5 39 ASN B O 1
ATOM 1748 N N . TYR B 1 40 ? -0.119 11.516 21.516 1 94.19 40 TYR B N 1
ATOM 1749 C CA . TYR B 1 40 ? 0.75 12.68 21.422 1 94.19 40 TYR B CA 1
ATOM 1750 C C . TYR B 1 40 ? 2.217 12.281 21.531 1 94.19 40 TYR B C 1
ATOM 1752 O O . TYR B 1 40 ? 3.102 13.008 21.062 1 94.19 40 TYR B O 1
ATOM 1760 N N . GLY B 1 41 ? 2.494 11.07 22.062 1 91.69 41 GLY B N 1
ATOM 1761 C CA . GLY B 1 41 ? 3.855 10.57 22.188 1 91.69 41 GLY B CA 1
ATOM 1762 C C . GLY B 1 41 ? 4.551 11.055 23.438 1 91.69 41 GLY B C 1
ATOM 1763 O O . GLY B 1 41 ? 4.566 12.258 23.734 1 91.69 41 GLY B O 1
ATOM 1764 N N . PRO B 1 42 ? 5.152 10.195 24.188 1 89 42 PRO B N 1
ATOM 1765 C CA . PRO B 1 42 ? 5.699 10.531 25.516 1 89 42 PRO B CA 1
ATOM 1766 C C . PRO B 1 42 ? 6.828 11.562 25.438 1 89 42 PRO B C 1
ATOM 1768 O O . PRO B 1 42 ? 7.188 12.164 26.438 1 89 42 PRO B O 1
ATOM 1771 N N . ARG B 1 43 ? 7.398 11.797 24.312 1 89.12 43 ARG B N 1
ATOM 1772 C CA . ARG B 1 43 ? 8.508 12.734 24.156 1 89.12 43 ARG B CA 1
ATOM 1773 C C . ARG B 1 43 ? 7.992 14.148 23.875 1 89.12 43 ARG B C 1
ATOM 1775 O O . ARG B 1 43 ? 8.758 15.109 23.906 1 89.12 43 ARG B O 1
ATOM 1782 N N . ASN B 1 44 ? 6.695 14.281 23.578 1 89.94 44 ASN B N 1
ATOM 1783 C CA . ASN B 1 44 ? 6.121 15.562 23.188 1 89.94 44 ASN B CA 1
ATOM 1784 C C . ASN B 1 44 ? 5.387 16.219 24.359 1 89.94 44 ASN B C 1
ATOM 1786 O O . ASN B 1 44 ? 4.977 15.539 25.297 1 89.94 44 ASN B O 1
ATOM 1790 N N . ALA B 1 45 ? 5.301 17.547 24.234 1 91.44 45 ALA B N 1
ATOM 1791 C CA . ALA B 1 45 ? 4.383 18.25 25.125 1 91.44 45 ALA B CA 1
ATOM 1792 C C . ALA B 1 45 ? 2.93 17.938 24.781 1 91.44 45 ALA B C 1
ATOM 1794 O O . ALA B 1 45 ? 2.639 17.469 23.672 1 91.44 45 ALA B O 1
ATOM 1795 N N . VAL B 1 46 ? 2.059 18.141 25.703 1 93.88 46 VAL B N 1
ATOM 1796 C CA . VAL B 1 46 ? 0.635 17.969 25.438 1 93.88 46 VAL B CA 1
ATOM 1797 C C . VAL B 1 46 ? 0.179 19 24.391 1 93.88 46 VAL B C 1
ATOM 1799 O O . VAL B 1 46 ? 0.353 20.203 24.578 1 93.88 46 VAL B O 1
ATOM 1802 N N . PRO B 1 47 ? -0.331 18.547 23.328 1 94.56 47 PRO B N 1
ATOM 1803 C CA . PRO B 1 47 ? -0.73 19.484 22.281 1 94.56 47 PRO B CA 1
ATOM 1804 C C . PRO B 1 47 ? -1.997 20.266 22.641 1 94.56 47 PRO B C 1
ATOM 1806 O O . PRO B 1 47 ? -2.791 19.797 23.469 1 94.56 47 PRO B O 1
ATOM 1809 N N . GLU B 1 48 ? -2.082 21.422 22.062 1 93.56 48 GLU B N 1
ATOM 1810 C CA . GLU B 1 48 ? -3.328 22.172 22.188 1 93.56 48 GLU B CA 1
ATOM 1811 C C . GLU B 1 48 ? -4.512 21.375 21.656 1 93.56 48 GLU B C 1
ATOM 1813 O O . GLU B 1 48 ? -4.414 20.734 20.609 1 93.56 48 GLU B O 1
ATOM 1818 N N . GLY B 1 49 ? -5.613 21.312 22.453 1 97.12 49 GLY B N 1
ATOM 1819 C CA . GLY B 1 49 ? -6.828 20.672 21.984 1 97.12 49 GLY B CA 1
ATOM 1820 C C . GLY B 1 49 ? -6.699 19.172 21.875 1 97.12 49 GLY B C 1
ATOM 1821 O O . GLY B 1 49 ? -7.336 18.547 21.016 1 97.12 49 GLY B O 1
ATOM 1822 N N . LEU B 1 50 ? -5.844 18.625 22.75 1 97 50 LEU B N 1
ATOM 1823 C CA . LEU B 1 50 ? -5.707 17.172 22.766 1 97 50 LEU B CA 1
ATOM 1824 C C . LEU B 1 50 ? -7.07 16.5 22.891 1 97 50 LEU B C 1
ATOM 1826 O O . LEU B 1 50 ? -7.785 16.719 23.875 1 97 50 LEU B O 1
ATOM 1830 N N . ASP B 1 51 ? -7.426 15.68 21.891 1 97.94 51 ASP B N 1
ATOM 1831 C CA . ASP B 1 51 ? -8.727 15.008 21.859 1 97.94 51 ASP B CA 1
ATOM 1832 C C . ASP B 1 51 ? -8.703 13.805 20.922 1 97.94 51 ASP B C 1
ATOM 1834 O O . ASP B 1 51 ? -9.227 13.875 19.812 1 97.94 51 ASP B O 1
ATOM 1838 N N . ALA B 1 52 ? -8.227 12.727 21.406 1 96.56 52 ALA B N 1
ATOM 1839 C CA . ALA B 1 52 ? -8.102 11.516 20.609 1 96.56 52 ALA B CA 1
ATOM 1840 C C . ALA B 1 52 ? -9.461 11.039 20.109 1 96.56 52 ALA B C 1
ATOM 1842 O O . ALA B 1 52 ? -9.602 10.617 18.969 1 96.56 52 ALA B O 1
ATOM 1843 N N . LYS B 1 53 ? -10.422 11.109 20.969 1 97.12 53 LYS B N 1
ATOM 1844 C CA . LYS B 1 53 ? -11.766 10.672 20.594 1 97.12 53 LYS B CA 1
ATOM 1845 C C . LYS B 1 53 ? -12.328 11.547 19.469 1 97.12 53 LYS B C 1
ATOM 1847 O O . LYS B 1 53 ? -12.906 11.031 18.516 1 97.12 53 LYS B O 1
ATOM 1852 N N . GLY B 1 54 ? -12.172 12.82 19.625 1 98.12 54 GLY B N 1
ATOM 1853 C CA . GLY B 1 54 ? -12.609 13.734 18.594 1 98.12 54 GLY B CA 1
ATOM 1854 C C . GLY B 1 54 ? -11.914 13.508 17.266 1 98.12 54 GLY B C 1
ATOM 1855 O O . GLY B 1 54 ? -12.539 13.578 16.203 1 98.12 54 GLY B O 1
ATOM 1856 N N . ILE B 1 55 ? -10.617 13.234 17.297 1 98.44 55 ILE B N 1
ATOM 1857 C CA . ILE B 1 55 ? -9.836 12.938 16.094 1 98.44 55 ILE B CA 1
ATOM 1858 C C . ILE B 1 55 ? -10.375 11.68 15.422 1 98.44 55 ILE B C 1
ATOM 1860 O O . ILE B 1 55 ? -10.609 11.664 14.211 1 98.44 55 ILE B O 1
ATOM 1864 N N . ALA B 1 56 ? -10.578 10.688 16.219 1 98.06 56 ALA B N 1
ATOM 1865 C CA . ALA B 1 56 ? -11.094 9.43 15.688 1 98.06 56 ALA B CA 1
ATOM 1866 C C . ALA B 1 56 ? -12.445 9.633 15.016 1 98.06 56 ALA B C 1
ATOM 1868 O O . ALA B 1 56 ? -12.68 9.125 13.914 1 98.06 56 ALA B O 1
ATOM 1869 N N . GLU B 1 57 ? -13.312 10.367 15.672 1 98.12 57 GLU B N 1
ATOM 1870 C CA . GLU B 1 57 ? -14.641 10.625 15.125 1 98.12 57 GLU B CA 1
ATOM 1871 C C . GLU B 1 57 ? -14.555 11.367 13.789 1 98.12 57 GLU B C 1
ATOM 1873 O O . GLU B 1 57 ? -15.211 10.984 12.82 1 98.12 57 GLU B O 1
ATOM 1878 N N . LEU B 1 58 ? -13.758 12.352 13.781 1 98 58 LEU B N 1
ATOM 1879 C CA . LEU B 1 58 ? -13.609 13.172 12.578 1 98 58 LEU B CA 1
ATOM 1880 C C . LEU B 1 58 ? -13.023 12.359 11.43 1 98 58 LEU B C 1
ATOM 1882 O O . LEU B 1 58 ? -13.523 12.414 10.305 1 98 58 LEU B O 1
ATOM 1886 N N . LEU B 1 59 ? -11.969 11.594 11.711 1 98.25 59 LEU B N 1
ATOM 1887 C CA . LEU B 1 59 ? -11.32 10.797 10.672 1 98.25 59 LEU B CA 1
ATOM 1888 C C . LEU B 1 59 ? -12.227 9.664 10.219 1 98.25 59 LEU B C 1
ATOM 1890 O O . LEU B 1 59 ? -12.273 9.344 9.023 1 98.25 59 LEU B O 1
ATOM 1894 N N . ASN B 1 60 ? -12.961 9.07 11.125 1 97.75 60 ASN B N 1
ATOM 1895 C CA . ASN B 1 60 ? -13.852 7.969 10.766 1 97.75 60 ASN B CA 1
ATOM 1896 C C . ASN B 1 60 ? -14.977 8.438 9.844 1 97.75 60 ASN B C 1
ATOM 1898 O O . ASN B 1 60 ? -15.445 7.672 9 1 97.75 60 ASN B O 1
ATOM 1902 N N . ALA B 1 61 ? -15.359 9.688 9.984 1 96.69 61 ALA B N 1
ATOM 1903 C CA . ALA B 1 61 ? -16.359 10.258 9.086 1 96.69 61 ALA B CA 1
ATOM 1904 C C . ALA B 1 61 ? -15.836 10.328 7.656 1 96.69 61 ALA B C 1
ATOM 1906 O O . ALA B 1 61 ? -16.609 10.438 6.707 1 96.69 61 ALA B O 1
ATOM 1907 N N . HIS B 1 62 ? -14.5 10.242 7.469 1 95.81 62 HIS B N 1
ATOM 1908 C CA . HIS B 1 62 ? -13.859 10.305 6.16 1 95.81 62 HIS B CA 1
ATOM 1909 C C . HIS B 1 62 ? -13.188 8.977 5.809 1 95.81 62 HIS B C 1
ATOM 1911 O O . HIS B 1 62 ? -12.391 8.914 4.875 1 95.81 62 HIS B O 1
ATOM 1917 N N . ALA B 1 63 ? -13.5 7.969 6.504 1 95.62 63 ALA B N 1
ATOM 1918 C CA . ALA B 1 63 ? -12.742 6.715 6.473 1 95.62 63 ALA B CA 1
ATOM 1919 C C . ALA B 1 63 ? -12.641 6.176 5.047 1 95.62 63 ALA B C 1
ATOM 1921 O O . ALA B 1 63 ? -11.609 5.617 4.664 1 95.62 63 ALA B O 1
ATOM 1922 N N . GLU B 1 64 ? -13.656 6.438 4.234 1 91.19 64 GLU B N 1
ATOM 1923 C CA . GLU B 1 64 ? -13.711 5.879 2.887 1 91.19 64 GLU B CA 1
ATOM 1924 C C . GLU B 1 64 ? -12.656 6.504 1.98 1 91.19 64 GLU B C 1
ATOM 1926 O O . GLU B 1 64 ? -12.273 5.914 0.968 1 91.19 64 GLU B O 1
ATOM 1931 N N . HIS B 1 65 ? -12.164 7.641 2.365 1 94.5 65 HIS B N 1
ATOM 1932 C CA . HIS B 1 65 ? -11.219 8.367 1.522 1 94.5 65 HIS B CA 1
ATOM 1933 C C . HIS B 1 65 ? -9.875 8.523 2.215 1 94.5 65 HIS B C 1
ATOM 1935 O O . HIS B 1 65 ? -9.102 9.422 1.877 1 94.5 65 HIS B O 1
ATOM 1941 N N . ILE B 1 66 ? -9.617 7.637 3.195 1 97.19 66 ILE B N 1
ATOM 1942 C CA . ILE B 1 66 ? -8.367 7.75 3.941 1 97.19 66 ILE B CA 1
ATOM 1943 C C . ILE B 1 66 ? -7.512 6.508 3.707 1 97.19 66 ILE B C 1
ATOM 1945 O O . ILE B 1 66 ? -8.023 5.387 3.695 1 97.19 66 ILE B O 1
ATOM 1949 N N . VAL B 1 67 ? -6.289 6.703 3.461 1 96.75 67 VAL B N 1
ATOM 1950 C CA . VAL B 1 67 ? -5.262 5.68 3.623 1 96.75 67 VAL B CA 1
ATOM 1951 C C . VAL B 1 67 ? -4.215 6.152 4.629 1 96.75 67 VAL B C 1
ATOM 1953 O O . VAL B 1 67 ? -3.912 7.348 4.703 1 96.75 67 VAL B O 1
ATOM 1956 N N . ALA B 1 68 ? -3.668 5.215 5.387 1 97.62 68 ALA B N 1
ATOM 1957 C CA . ALA B 1 68 ? -2.754 5.605 6.457 1 97.62 68 ALA B CA 1
ATOM 1958 C C . ALA B 1 68 ? -1.687 4.539 6.684 1 97.62 68 ALA B C 1
ATOM 1960 O O . ALA B 1 68 ? -1.871 3.379 6.316 1 97.62 68 ALA B O 1
ATOM 1961 N N . VAL B 1 69 ? -0.604 4.957 7.234 1 96.88 69 VAL B N 1
ATOM 1962 C CA . VAL B 1 69 ? 0.466 4.047 7.637 1 96.88 69 VAL B CA 1
ATOM 1963 C C . VAL B 1 69 ? 0.735 4.195 9.133 1 96.88 69 VAL B C 1
ATOM 1965 O O . VAL B 1 69 ? 0.305 5.168 9.758 1 96.88 69 VAL B O 1
ATOM 1968 N N . ARG B 1 70 ? 1.476 3.242 9.633 1 96.12 70 ARG B N 1
ATOM 1969 C CA . ARG B 1 70 ? 1.78 3.178 11.062 1 96.12 70 ARG B CA 1
ATOM 1970 C C . ARG B 1 70 ? 2.887 4.16 11.43 1 96.12 70 ARG B C 1
ATOM 1972 O O . ARG B 1 70 ? 3.959 4.152 10.82 1 96.12 70 ARG B O 1
ATOM 1979 N N . GLY B 1 71 ? 2.611 5.004 12.359 1 97 71 GLY B N 1
ATOM 1980 C CA . GLY B 1 71 ? 3.664 5.777 13 1 97 71 GLY B CA 1
ATOM 1981 C C . GLY B 1 71 ? 4.309 5.062 14.164 1 97 71 GLY B C 1
ATOM 1982 O O . GLY B 1 71 ? 3.91 3.947 14.516 1 97 71 GLY B O 1
ATOM 1983 N N . ASN B 1 72 ? 5.309 5.652 14.734 1 96.25 72 ASN B N 1
ATOM 1984 C CA . ASN B 1 72 ? 6.012 5.008 15.844 1 96.25 72 ASN B CA 1
ATOM 1985 C C . ASN B 1 72 ? 5.285 5.219 17.172 1 96.25 72 ASN B C 1
ATOM 1987 O O . ASN B 1 72 ? 5.672 4.648 18.188 1 96.25 72 ASN B O 1
ATOM 1991 N N . CYS B 1 73 ? 4.191 5.934 17.188 1 95.44 73 CYS B N 1
ATOM 1992 C CA . CYS B 1 73 ? 3.381 6.102 18.391 1 95.44 73 CYS B CA 1
ATOM 1993 C C . CYS B 1 73 ? 2.109 5.266 18.312 1 95.44 73 CYS B C 1
ATOM 1995 O O . CYS B 1 73 ? 1.294 5.281 19.234 1 95.44 73 CYS B O 1
ATOM 1997 N N . GLU B 1 74 ? 1.853 4.57 17.188 1 94.12 74 GLU B N 1
ATOM 1998 C CA . GLU B 1 74 ? 0.636 3.779 17.016 1 94.12 74 GLU B CA 1
ATOM 1999 C C . GLU B 1 74 ? 0.738 2.447 17.766 1 94.12 74 GLU B C 1
ATOM 2001 O O . GLU B 1 74 ? 1.795 1.813 17.766 1 94.12 74 GLU B O 1
ATOM 2006 N N . SER B 1 75 ? -0.36 2.107 18.391 1 91.38 75 SER B N 1
ATOM 2007 C CA . SER B 1 75 ? -0.541 0.781 18.969 1 91.38 75 SER B CA 1
ATOM 2008 C C . SER B 1 75 ? -1.769 0.087 18.391 1 91.38 75 SER B C 1
ATOM 2010 O O . SER B 1 75 ? -2.521 0.687 17.609 1 91.38 75 SER B O 1
ATOM 2012 N N . GLU B 1 76 ? -1.982 -1.162 18.781 1 90.88 76 GLU B N 1
ATOM 2013 C CA . GLU B 1 76 ? -3.131 -1.933 18.312 1 90.88 76 GLU B CA 1
ATOM 2014 C C . GLU B 1 76 ? -4.441 -1.323 18.797 1 90.88 76 GLU B C 1
ATOM 2016 O O . GLU B 1 76 ? -5.469 -1.421 18.125 1 90.88 76 GLU B O 1
ATOM 2021 N N . VAL B 1 77 ? -4.352 -0.691 19.969 1 92.19 77 VAL B N 1
ATOM 2022 C CA . VAL B 1 77 ? -5.555 -0.085 20.531 1 92.19 77 VAL B CA 1
ATOM 2023 C C . VAL B 1 77 ? -6.016 1.069 19.656 1 92.19 77 VAL B C 1
ATOM 2025 O O . VAL B 1 77 ? -7.215 1.296 19.484 1 92.19 77 VAL B O 1
ATOM 2028 N N . ASP B 1 78 ? -5.039 1.762 19.078 1 95.06 78 ASP B N 1
ATOM 2029 C CA . ASP B 1 78 ? -5.383 2.859 18.172 1 95.06 78 ASP B CA 1
ATOM 2030 C C . ASP B 1 78 ? -6.172 2.355 16.969 1 95.06 78 ASP B C 1
ATOM 2032 O O . ASP B 1 78 ? -7.102 3.02 16.516 1 95.06 78 ASP B O 1
ATOM 2036 N N . GLN B 1 79 ? -5.836 1.202 16.469 1 93.69 79 GLN B N 1
ATOM 2037 C CA . GLN B 1 79 ? -6.531 0.608 15.336 1 93.69 79 GLN B CA 1
ATOM 2038 C C . GLN B 1 79 ? -8 0.352 15.664 1 93.69 79 GLN B C 1
ATOM 2040 O O . GLN B 1 79 ? -8.859 0.461 14.789 1 93.69 79 GLN B O 1
ATOM 2045 N N . MET B 1 80 ? -8.312 0.069 16.891 1 93.12 80 MET B N 1
ATOM 2046 C CA . MET B 1 80 ? -9.68 -0.232 17.297 1 93.12 80 MET B CA 1
ATOM 2047 C C . MET B 1 80 ? -10.562 1.009 17.203 1 93.12 80 MET B C 1
ATOM 2049 O O . MET B 1 80 ? -11.781 0.901 17.047 1 93.12 80 MET B O 1
ATOM 2053 N N . LEU B 1 81 ? -9.93 2.195 17.266 1 95.69 81 LEU B N 1
ATOM 2054 C CA . LEU B 1 81 ? -10.68 3.445 17.281 1 95.69 81 LEU B CA 1
ATOM 2055 C C . LEU B 1 81 ? -10.883 3.977 15.867 1 95.69 81 LEU B C 1
ATOM 2057 O O . LEU B 1 81 ? -11.75 4.832 15.641 1 95.69 81 LEU B O 1
ATOM 2061 N N . LEU B 1 82 ? -10.062 3.471 14.969 1 96.44 82 LEU B N 1
ATOM 2062 C CA . LEU B 1 82 ? -10.094 4.012 13.617 1 96.44 82 LEU B CA 1
ATOM 2063 C C . LEU B 1 82 ? -10.672 2.99 12.641 1 96.44 82 LEU B C 1
ATOM 2065 O O . LEU B 1 82 ? -10.328 1.808 12.695 1 96.44 82 LEU B O 1
ATOM 2069 N N . ARG B 1 83 ? -11.461 3.41 11.719 1 95.12 83 ARG B N 1
ATOM 2070 C CA . ARG B 1 83 ? -12.195 2.527 10.828 1 95.12 83 ARG B CA 1
ATOM 2071 C C . ARG B 1 83 ? -11.469 2.352 9.5 1 95.12 83 ARG B C 1
ATOM 2073 O O . ARG B 1 83 ? -12.086 2.033 8.484 1 95.12 83 ARG B O 1
ATOM 2080 N N . PHE B 1 84 ? -10.258 2.646 9.461 1 94.31 84 PHE B N 1
ATOM 2081 C CA . PHE B 1 84 ? -9.328 2.402 8.367 1 94.31 84 PHE B CA 1
ATOM 2082 C C . PHE B 1 84 ? -8 1.866 8.891 1 94.31 84 PHE B C 1
ATOM 2084 O O . PHE B 1 84 ? -7.625 2.137 10.031 1 94.31 84 PHE B O 1
ATOM 2091 N N . PRO B 1 85 ? -7.281 1.036 8.117 1 94.19 85 PRO B N 1
ATOM 2092 C CA . PRO B 1 85 ? -6.059 0.418 8.625 1 94.19 85 PRO B CA 1
ATOM 2093 C C . PRO B 1 85 ? -4.945 1.434 8.883 1 94.19 85 PRO B C 1
ATOM 2095 O O . PRO B 1 85 ? -4.742 2.346 8.07 1 94.19 85 PRO B O 1
ATOM 2098 N N . ILE B 1 86 ? -4.176 1.187 10 1 95.56 86 ILE B N 1
ATOM 2099 C CA . ILE B 1 86 ? -3.133 2.15 10.336 1 95.56 86 ILE B CA 1
ATOM 2100 C C . ILE B 1 86 ? -1.872 1.411 10.781 1 95.56 86 ILE B C 1
ATOM 2102 O O . ILE B 1 86 ? -0.958 2.016 11.344 1 95.56 86 ILE B O 1
ATOM 2106 N N . LEU B 1 87 ? -1.791 0.097 10.516 1 92.19 87 LEU B N 1
ATOM 2107 C CA . LEU B 1 87 ? -0.708 -0.657 11.141 1 92.19 87 LEU B CA 1
ATOM 2108 C C . LEU B 1 87 ? 0.345 -1.049 10.109 1 92.19 87 LEU B C 1
ATOM 2110 O O . LEU B 1 87 ? 1.377 -1.626 10.453 1 92.19 87 LEU B O 1
ATOM 2114 N N . ALA B 1 88 ? 0.127 -0.716 8.859 1 91.81 88 ALA B N 1
ATOM 2115 C CA . ALA B 1 88 ? 1.117 -1.021 7.828 1 91.81 88 ALA B CA 1
ATOM 2116 C C . ALA B 1 88 ? 2.324 -0.093 7.938 1 91.81 88 ALA B C 1
ATOM 2118 O O . ALA B 1 88 ? 2.172 1.108 8.172 1 91.81 88 ALA B O 1
ATOM 2119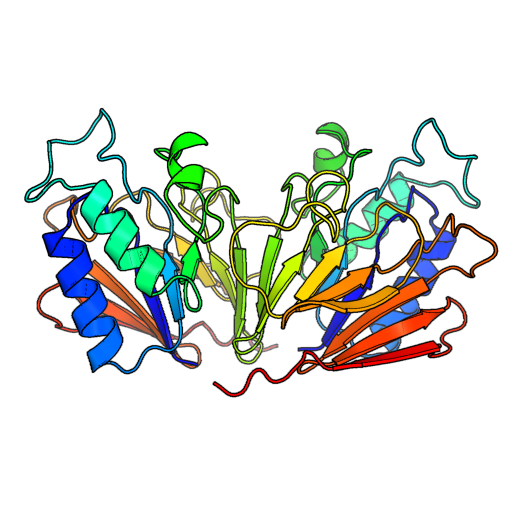 N N . ASP B 1 89 ? 3.508 -0.638 7.672 1 92.25 89 ASP B N 1
ATOM 2120 C CA . ASP B 1 89 ? 4.73 0.156 7.75 1 92.25 89 ASP B CA 1
ATOM 2121 C C . ASP B 1 89 ? 4.863 1.081 6.543 1 92.25 89 ASP B C 1
ATOM 2123 O O . ASP B 1 89 ? 5.621 2.053 6.578 1 92.25 89 ASP B O 1
ATOM 2127 N N . TYR B 1 90 ? 4.211 0.752 5.48 1 93.38 90 TYR B N 1
ATOM 2128 C CA . TYR B 1 90 ? 4.23 1.559 4.262 1 93.38 90 TYR B CA 1
ATOM 2129 C C . TYR B 1 90 ? 3.027 1.242 3.383 1 93.38 90 TYR B C 1
ATOM 2131 O O . TYR B 1 90 ? 2.307 0.273 3.629 1 93.38 90 TYR B O 1
ATOM 2139 N N . LEU B 1 91 ? 2.752 2.137 2.4 1 95.06 91 LEU B N 1
ATOM 2140 C CA . LEU B 1 91 ? 1.768 1.899 1.35 1 95.06 91 LEU B CA 1
ATOM 2141 C C . LEU B 1 91 ? 2.27 2.418 0.007 1 95.06 91 LEU B C 1
ATOM 2143 O O . LEU B 1 91 ? 3.127 3.303 -0.041 1 95.06 91 LEU B O 1
ATOM 2147 N N . LEU B 1 92 ? 1.775 1.792 -1.073 1 93.19 92 LEU B N 1
ATOM 2148 C CA . LEU B 1 92 ? 2.123 2.207 -2.428 1 93.19 92 LEU B CA 1
ATOM 2149 C C . LEU B 1 92 ? 0.954 2.924 -3.094 1 93.19 92 LEU B C 1
ATOM 2151 O O . LEU B 1 92 ? -0.123 2.346 -3.258 1 93.19 92 LEU B O 1
ATOM 2155 N N . LEU B 1 93 ? 1.146 4.125 -3.434 1 94.19 93 LEU B N 1
ATOM 2156 C CA . LEU B 1 93 ? 0.185 4.926 -4.184 1 94.19 93 LEU B CA 1
ATOM 2157 C C . LEU B 1 93 ? 0.642 5.113 -5.625 1 94.19 93 LEU B C 1
ATOM 2159 O O . LEU B 1 93 ? 1.716 5.668 -5.871 1 94.19 93 LEU B O 1
ATOM 2163 N N . VAL B 1 94 ? -0.058 4.598 -6.496 1 91.56 94 VAL B N 1
ATOM 2164 C CA . VAL B 1 94 ? 0.259 4.73 -7.914 1 91.56 94 VAL B CA 1
ATOM 2165 C C . VAL B 1 94 ? -0.787 5.609 -8.602 1 91.56 94 VAL B C 1
ATOM 2167 O O . VAL B 1 94 ? -1.977 5.281 -8.594 1 91.56 94 VAL B O 1
ATOM 2170 N N . ASP B 1 95 ? -0.35 6.668 -9.125 1 91.38 95 ASP B N 1
ATOM 2171 C CA . ASP B 1 95 ? -1.229 7.617 -9.797 1 91.38 95 ASP B CA 1
ATOM 2172 C C . ASP B 1 95 ? -0.627 8.086 -11.125 1 91.38 95 ASP B C 1
ATOM 2174 O O . ASP B 1 95 ? 0.464 8.656 -11.148 1 91.38 95 ASP B O 1
ATOM 2178 N N . GLU B 1 96 ? -1.328 7.766 -12.211 1 88.31 96 GLU B N 1
ATOM 2179 C CA . GLU B 1 96 ? -0.884 8.133 -13.555 1 88.31 96 GLU B CA 1
ATOM 2180 C C . GLU B 1 96 ? 0.53 7.629 -13.828 1 88.31 96 GLU B C 1
ATOM 2182 O O . GLU B 1 96 ? 1.382 8.383 -14.305 1 88.31 96 GLU B O 1
ATOM 2187 N N . GLY B 1 97 ? 0.763 6.453 -13.383 1 83.5 97 GLY B N 1
ATOM 2188 C CA . GLY B 1 97 ? 2.02 5.785 -13.68 1 83.5 97 GLY B CA 1
ATOM 2189 C C . GLY B 1 97 ? 3.139 6.168 -12.734 1 83.5 97 GLY B C 1
ATOM 2190 O O . GLY B 1 97 ? 4.246 5.633 -12.82 1 83.5 97 GLY B O 1
ATOM 2191 N N . LYS B 1 98 ? 2.896 7.09 -11.812 1 91.75 98 LYS B N 1
ATOM 2192 C CA . LYS B 1 98 ? 3.883 7.492 -10.812 1 91.75 98 LYS B CA 1
ATOM 2193 C C . LYS B 1 98 ? 3.742 6.664 -9.539 1 91.75 98 LYS B C 1
ATOM 2195 O O . LYS B 1 98 ? 2.643 6.527 -9 1 91.75 98 LYS B O 1
ATOM 2200 N N . LYS B 1 99 ? 4.871 6.113 -9.109 1 92.25 99 LYS B N 1
ATOM 2201 C CA . LYS B 1 99 ? 4.918 5.277 -7.914 1 92.25 99 LYS B CA 1
ATOM 2202 C C . LYS B 1 99 ? 5.375 6.082 -6.699 1 92.25 99 LYS B C 1
ATOM 2204 O O . LYS B 1 99 ? 6.531 6.508 -6.629 1 92.25 99 LYS B O 1
ATOM 2209 N N . LEU B 1 100 ? 4.438 6.281 -5.758 1 96.31 100 LEU B N 1
ATOM 2210 C CA . LEU B 1 100 ? 4.754 6.977 -4.516 1 96.31 100 LEU B CA 1
ATOM 2211 C C . LEU B 1 100 ? 4.816 6 -3.346 1 96.31 100 LEU B C 1
ATOM 2213 O O . LEU B 1 100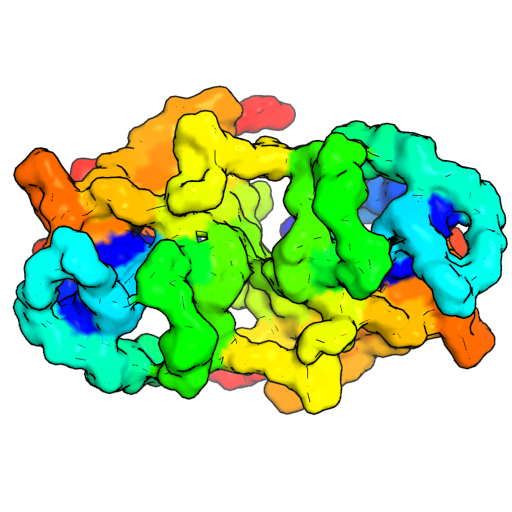 ? 3.867 5.25 -3.104 1 96.31 100 LEU B O 1
ATOM 2217 N N . PHE B 1 101 ? 5.98 5.992 -2.697 1 95.31 101 PHE B N 1
ATOM 2218 C CA . PHE B 1 101 ? 6.164 5.215 -1.479 1 95.31 101 PHE B CA 1
ATOM 2219 C C . PHE B 1 101 ? 5.84 6.051 -0.247 1 95.31 101 PHE B C 1
ATOM 2221 O O . PHE B 1 101 ? 6.555 7.004 0.067 1 95.31 101 PHE B O 1
ATOM 2228 N N . LEU B 1 102 ? 4.738 5.699 0.479 1 97.69 102 LEU B N 1
ATOM 2229 C CA . LEU B 1 102 ? 4.336 6.422 1.681 1 97.69 102 LEU B CA 1
ATOM 2230 C C . LEU B 1 102 ? 4.715 5.645 2.936 1 97.69 102 LEU B C 1
ATOM 2232 O O . LEU B 1 102 ? 4.434 4.445 3.039 1 97.69 102 LEU B O 1
ATOM 2236 N N . THR B 1 103 ? 5.32 6.273 3.863 1 97.56 103 THR B N 1
ATOM 2237 C CA . THR B 1 103 ? 5.75 5.699 5.133 1 97.56 103 THR B CA 1
ATOM 2238 C C . THR B 1 103 ? 5.824 6.773 6.215 1 97.56 103 THR B C 1
ATOM 2240 O O . THR B 1 103 ? 5.613 7.957 5.938 1 97.56 103 THR B O 1
ATOM 2243 N N . HIS B 1 104 ? 6.039 6.355 7.414 1 98.44 104 HIS B N 1
ATOM 2244 C CA . HIS B 1 104 ? 6.145 7.336 8.492 1 98.44 104 HIS B CA 1
ATOM 2245 C C . HIS B 1 104 ? 7.527 7.977 8.516 1 98.44 104 HIS B C 1
ATOM 2247 O O . HIS B 1 104 ? 7.652 9.188 8.719 1 98.44 104 HIS B O 1
ATOM 2253 N N . GLY B 1 105 ? 8.539 7.148 8.375 1 97.88 105 GLY B N 1
ATOM 2254 C CA . GLY B 1 105 ? 9.883 7.691 8.336 1 97.88 105 GLY B CA 1
ATOM 2255 C C . GLY B 1 105 ? 10.82 7.043 9.336 1 97.88 105 GLY B C 1
ATOM 2256 O O . GLY B 1 105 ? 12.047 7.199 9.242 1 97.88 105 GLY B O 1
ATOM 2257 N N . HIS B 1 106 ? 10.336 6.266 10.32 1 96.69 106 HIS B N 1
ATOM 2258 C CA . HIS B 1 106 ? 11.188 5.676 11.352 1 96.69 106 HIS B CA 1
ATOM 2259 C C . HIS B 1 106 ? 11.836 4.387 10.859 1 96.69 106 HIS B C 1
ATOM 2261 O O . HIS B 1 106 ? 12.844 3.939 11.414 1 96.69 106 HIS B O 1
ATOM 2267 N 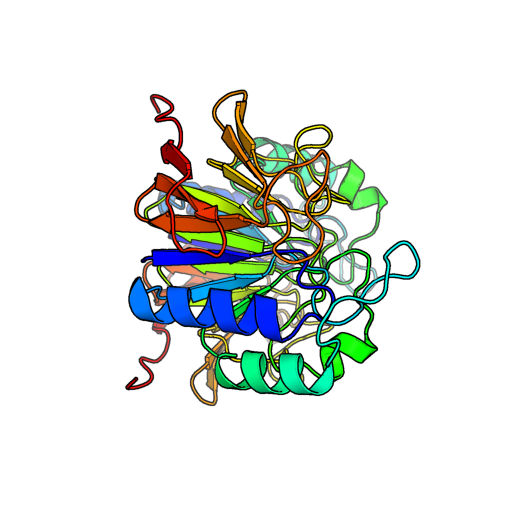N . ILE B 1 107 ? 11.258 3.76 9.844 1 93.31 107 ILE B N 1
ATOM 2268 C CA . ILE B 1 107 ? 11.836 2.557 9.242 1 93.31 107 ILE B CA 1
ATOM 2269 C C . ILE B 1 107 ? 12.539 2.912 7.941 1 93.31 107 ILE B C 1
ATOM 2271 O O . ILE B 1 107 ? 13.711 2.572 7.75 1 93.31 107 ILE B O 1
ATOM 2275 N N . TYR B 1 108 ? 11.797 3.633 7.059 1 94.38 108 TYR B N 1
ATOM 2276 C CA . TYR B 1 108 ? 12.344 4.098 5.789 1 94.38 108 TYR B CA 1
ATOM 2277 C C . TYR B 1 108 ? 12.344 5.621 5.723 1 94.38 108 TYR B C 1
ATOM 2279 O O . TYR B 1 108 ? 11.414 6.27 6.203 1 94.38 108 TYR B O 1
ATOM 2287 N N . ASN B 1 109 ? 13.32 6.133 5.18 1 96.69 109 ASN B N 1
ATOM 2288 C CA . ASN B 1 109 ? 13.523 7.562 4.973 1 96.69 109 ASN B CA 1
ATOM 2289 C C . ASN B 1 109 ? 14.641 7.832 3.975 1 96.69 109 ASN B C 1
ATOM 2291 O O . ASN B 1 109 ? 15.078 6.922 3.264 1 96.69 109 ASN B O 1
ATOM 2295 N N . LYS B 1 110 ? 15.047 9.094 3.889 1 96 110 LYS B N 1
ATOM 2296 C CA . LYS B 1 110 ? 16.047 9.461 2.887 1 96 110 LYS B CA 1
ATOM 2297 C C . LYS B 1 110 ? 17.391 8.812 3.188 1 96 110 LYS B C 1
ATOM 2299 O O . LYS B 1 110 ? 18.203 8.602 2.281 1 96 110 LYS B O 1
ATOM 2304 N N . GLU B 1 111 ? 17.656 8.555 4.469 1 96.25 111 GLU B N 1
ATOM 2305 C CA . GLU B 1 111 ? 18.922 7.934 4.859 1 96.25 111 GLU B CA 1
ATOM 2306 C C . GLU B 1 111 ? 18.844 6.414 4.73 1 96.25 111 GLU B C 1
ATOM 2308 O O . GLU B 1 111 ? 19.875 5.754 4.539 1 96.25 111 GLU B O 1
ATOM 2313 N N . LYS B 1 112 ? 17.688 5.852 4.871 1 94.38 112 LYS B N 1
ATOM 2314 C CA . LYS B 1 112 ? 17.406 4.434 4.684 1 94.38 112 LYS B CA 1
ATOM 2315 C C . LYS B 1 112 ? 16.266 4.234 3.68 1 94.38 112 LYS B C 1
ATOM 2317 O O . LYS B 1 112 ? 15.141 3.939 4.062 1 94.38 112 LYS B O 1
ATOM 2322 N N . MET B 1 113 ? 16.641 4.246 2.492 1 92.5 113 MET B N 1
ATOM 2323 C CA . MET B 1 113 ? 15.664 4.184 1.403 1 92.5 113 MET B CA 1
ATOM 2324 C C . MET B 1 113 ? 15.039 2.797 1.31 1 92.5 113 MET B C 1
ATOM 2326 O O . MET B 1 113 ? 15.695 1.796 1.608 1 92.5 113 MET B O 1
ATOM 2330 N N . PRO B 1 114 ? 13.758 2.775 0.976 1 88.06 114 PRO B N 1
ATOM 2331 C CA . PRO B 1 114 ? 13.18 1.455 0.705 1 88.06 114 PRO B CA 1
ATOM 2332 C C . PRO B 1 114 ? 13.805 0.779 -0.515 1 88.06 114 PRO B C 1
ATOM 2334 O O . PRO B 1 114 ? 14.281 1.461 -1.425 1 88.06 114 PRO B O 1
ATOM 2337 N N . PRO B 1 115 ? 13.852 -0.525 -0.454 1 81.69 115 PRO B N 1
ATOM 2338 C CA . PRO B 1 115 ? 14.328 -1.222 -1.651 1 81.69 115 PRO B CA 1
ATOM 2339 C C . PRO B 1 115 ? 13.414 -1.023 -2.855 1 81.69 115 PRO B C 1
ATOM 2341 O O . PRO B 1 115 ? 12.195 -0.958 -2.701 1 81.69 115 PRO B O 1
ATOM 2344 N N . GLY B 1 116 ? 14 -0.822 -4.066 1 77.88 116 GLY B N 1
ATOM 2345 C CA . GLY B 1 116 ? 13.234 -0.588 -5.281 1 77.88 116 GLY B CA 1
ATOM 2346 C C . GLY B 1 116 ? 13.344 0.836 -5.789 1 77.88 116 GLY B C 1
ATOM 2347 O O . GLY B 1 116 ? 14.125 1.631 -5.262 1 77.88 116 GLY B O 1
ATOM 2348 N N . ARG B 1 117 ? 12.609 1.072 -6.855 1 83.44 117 ARG B N 1
ATOM 2349 C CA . ARG B 1 117 ? 12.625 2.4 -7.461 1 83.44 117 ARG B CA 1
ATOM 2350 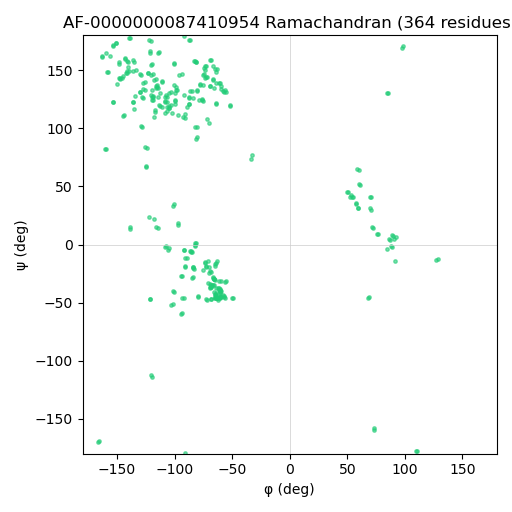C C . ARG B 1 117 ? 11.258 3.07 -7.344 1 83.44 117 ARG B C 1
ATOM 2352 O O . ARG B 1 117 ? 10.242 2.479 -7.699 1 83.44 117 ARG B O 1
ATOM 2359 N N . PHE B 1 118 ? 11.266 4.223 -6.832 1 91.12 118 PHE B N 1
ATOM 2360 C CA . PHE B 1 118 ? 10.055 5.008 -6.645 1 91.12 118 PHE B CA 1
ATOM 2361 C C . PHE B 1 118 ? 10.227 6.414 -7.211 1 91.12 118 PHE B C 1
ATOM 2363 O O . PHE B 1 118 ? 11.328 6.969 -7.184 1 91.12 118 PHE B O 1
ATOM 2370 N N . ASP B 1 119 ? 9.148 6.961 -7.738 1 94 119 ASP B N 1
ATOM 2371 C CA . ASP B 1 119 ? 9.188 8.336 -8.219 1 94 119 ASP B CA 1
ATOM 2372 C C . ASP B 1 119 ? 9.266 9.32 -7.055 1 94 119 ASP B C 1
ATOM 2374 O O . ASP B 1 119 ? 9.898 10.375 -7.164 1 94 119 ASP B O 1
ATOM 2378 N N . ALA B 1 120 ? 8.633 8.945 -5.949 1 97.5 120 ALA B N 1
ATOM 2379 C CA . ALA B 1 120 ? 8.711 9.75 -4.734 1 97.5 120 ALA B CA 1
ATOM 2380 C C . ALA B 1 120 ? 8.656 8.875 -3.486 1 97.5 120 ALA B C 1
ATOM 2382 O O . ALA B 1 120 ? 8.016 7.824 -3.482 1 97.5 120 ALA B O 1
ATOM 2383 N N . VAL B 1 121 ? 9.367 9.242 -2.516 1 97.31 121 VAL B N 1
ATOM 2384 C CA . VAL B 1 121 ? 9.281 8.703 -1.164 1 97.31 121 VAL B CA 1
ATOM 2385 C C . VAL B 1 121 ? 8.781 9.781 -0.206 1 97.31 121 VAL B C 1
ATOM 2387 O O . VAL B 1 121 ? 9.398 10.844 -0.082 1 97.31 121 VAL B O 1
ATOM 2390 N N . VAL B 1 122 ? 7.641 9.523 0.455 1 98.62 122 VAL B N 1
ATOM 2391 C CA . VAL B 1 122 ? 6.961 10.531 1.264 1 98.62 122 VAL B CA 1
ATOM 2392 C C . VAL B 1 122 ? 6.879 10.062 2.713 1 98.62 122 VAL B C 1
ATOM 2394 O O . VAL B 1 122 ? 6.445 8.938 2.984 1 98.62 122 VAL B O 1
ATOM 2397 N N . TYR B 1 123 ? 7.34 10.891 3.641 1 98.5 123 TYR B N 1
ATOM 2398 C CA . TYR B 1 123 ? 7.266 10.516 5.047 1 98.5 123 TYR B CA 1
ATOM 2399 C C . TYR B 1 123 ? 7.152 11.75 5.938 1 98.5 123 TYR B C 1
ATOM 2401 O O . TYR B 1 123 ? 7.098 12.875 5.445 1 98.5 123 TYR B O 1
ATOM 2409 N N . GLY B 1 124 ? 6.938 11.656 7.219 1 98.19 124 GLY B N 1
ATOM 2410 C CA . GLY B 1 124 ? 6.93 12.656 8.273 1 98.19 124 GLY B CA 1
ATOM 2411 C C . GLY B 1 124 ? 7.961 12.391 9.352 1 98.19 124 GLY B C 1
ATOM 2412 O O . GLY B 1 124 ? 9.164 12.367 9.078 1 98.19 124 GLY B O 1
ATOM 2413 N N . HIS B 1 125 ? 7.562 12.102 10.508 1 97.62 125 HIS B N 1
ATOM 2414 C CA . HIS B 1 125 ? 8.352 11.57 11.609 1 97.62 125 HIS B CA 1
ATOM 2415 C C . HIS B 1 125 ? 9.344 12.602 12.133 1 97.62 125 HIS B C 1
ATOM 2417 O O . HIS B 1 125 ? 9.414 12.852 13.336 1 97.62 125 HIS B O 1
ATOM 2423 N N . THR B 1 126 ? 10.102 13.344 11.289 1 96.38 126 THR B N 1
ATOM 2424 C CA . THR B 1 126 ? 11.133 14.273 11.727 1 96.38 126 THR B CA 1
ATOM 2425 C C . THR B 1 126 ? 10.531 15.625 12.086 1 96.38 126 THR B C 1
ATOM 2427 O O . THR B 1 126 ? 11.172 16.453 12.734 1 96.38 126 THR B O 1
ATOM 2430 N N . HIS B 1 127 ? 9.352 15.891 11.609 1 96.31 127 HIS B N 1
ATOM 2431 C CA . HIS B 1 127 ? 8.602 17.125 11.828 1 96.31 127 HIS B CA 1
ATOM 2432 C C . HIS B 1 127 ? 9.211 18.281 11.062 1 96.31 127 HIS B C 1
ATOM 2434 O O . HIS B 1 127 ? 8.977 19.453 11.398 1 96.31 127 HIS B O 1
ATOM 2440 N N . LEU B 1 128 ? 10.078 17.969 10.133 1 96.44 128 LEU B N 1
ATOM 2441 C CA . LEU B 1 128 ? 10.719 18.953 9.258 1 96.44 128 LEU B CA 1
ATOM 2442 C C . LEU B 1 128 ? 10.344 18.703 7.801 1 96.44 128 LEU B C 1
ATOM 2444 O O . LEU B 1 128 ? 10.711 17.672 7.223 1 96.44 128 LEU B O 1
ATOM 2448 N N . TRP B 1 129 ? 9.625 19.641 7.242 1 96.25 129 TRP B N 1
ATOM 2449 C CA . TRP B 1 129 ? 9.195 19.406 5.867 1 96.25 129 TRP B CA 1
ATOM 2450 C C . TRP B 1 129 ? 10.367 19.562 4.898 1 96.25 129 TRP B C 1
ATOM 2452 O O . TRP B 1 129 ? 11.32 20.281 5.172 1 96.25 129 TRP B O 1
ATOM 2462 N N . GLU B 1 130 ? 10.305 18.828 3.789 1 97 130 GLU B N 1
ATOM 2463 C CA . GLU B 1 130 ? 11.32 18.938 2.748 1 97 130 GLU B CA 1
ATOM 2464 C C . GLU B 1 130 ? 10.789 18.453 1.402 1 97 130 GLU B C 1
ATOM 2466 O O . GLU B 1 130 ? 9.867 17.625 1.353 1 97 130 GLU B O 1
ATOM 2471 N N . LEU B 1 131 ? 11.227 19 0.3 1 97.69 131 LEU B N 1
ATOM 2472 C CA . LEU B 1 131 ? 11.109 18.547 -1.08 1 97.69 131 LEU B CA 1
ATOM 2473 C C . LEU B 1 131 ? 12.469 18.531 -1.771 1 97.69 131 LEU B C 1
ATOM 2475 O O . LEU B 1 131 ? 12.953 19.578 -2.209 1 97.69 131 LEU B O 1
ATOM 2479 N N . THR B 1 132 ? 13.047 17.344 -1.883 1 96.75 132 THR B N 1
ATOM 2480 C CA . THR B 1 132 ? 14.43 17.266 -2.35 1 96.75 132 THR B CA 1
ATOM 2481 C C . THR B 1 132 ? 14.602 16.141 -3.363 1 96.75 132 THR B C 1
ATOM 2483 O O . THR B 1 132 ? 14.336 14.984 -3.057 1 96.75 132 THR B O 1
ATOM 2486 N N . PRO B 1 133 ? 15.07 16.484 -4.551 1 96 133 PRO B N 1
ATOM 2487 C CA . PRO B 1 133 ? 15.398 15.398 -5.48 1 96 133 PRO B CA 1
ATOM 2488 C C . PRO B 1 133 ? 16.609 14.586 -5.043 1 96 133 PRO B C 1
ATOM 2490 O O . PRO B 1 133 ? 17.578 15.156 -4.516 1 96 133 PRO B O 1
ATOM 2493 N N . LYS B 1 134 ? 16.531 13.312 -5.141 1 94.31 134 LYS B N 1
ATOM 2494 C CA . LYS B 1 134 ? 17.641 12.406 -4.824 1 94.31 134 LYS B CA 1
ATOM 2495 C C . LYS B 1 134 ? 17.656 11.211 -5.773 1 94.31 134 LYS B C 1
ATOM 2497 O O . LYS B 1 134 ? 16.812 10.312 -5.668 1 94.31 134 LYS B O 1
ATOM 2502 N N . GLU B 1 135 ? 18.656 11.086 -6.68 1 89.75 135 GLU B N 1
ATOM 2503 C CA . GLU B 1 135 ? 18.891 9.938 -7.551 1 89.75 135 GLU B CA 1
ATOM 2504 C C . GLU B 1 135 ? 17.609 9.531 -8.289 1 89.75 135 GLU B C 1
ATOM 2506 O O . GLU B 1 135 ? 17.219 8.367 -8.266 1 89.75 135 GLU B O 1
ATOM 2511 N N . GLY B 1 136 ? 16.922 10.453 -8.812 1 91.31 136 GLY B N 1
ATOM 2512 C CA . GLY B 1 136 ? 15.766 10.172 -9.648 1 91.31 136 GLY B CA 1
ATOM 2513 C C . GLY B 1 136 ? 14.469 10.039 -8.867 1 91.31 136 GLY B C 1
ATOM 2514 O O . GLY B 1 136 ? 13.406 9.828 -9.445 1 91.31 136 GLY B O 1
ATOM 2515 N N . THR B 1 137 ? 14.523 10.164 -7.566 1 94.88 137 THR B N 1
ATOM 2516 C CA . THR B 1 137 ? 13.375 10.102 -6.672 1 94.88 137 THR B CA 1
ATOM 2517 C C . THR B 1 137 ? 13.164 11.438 -5.965 1 94.88 137 THR B C 1
ATOM 2519 O O . THR B 1 137 ? 14.133 12.094 -5.57 1 94.88 137 THR B O 1
ATOM 2522 N N . LEU B 1 138 ? 11.977 11.891 -5.863 1 98.19 138 LEU B N 1
ATOM 2523 C CA . LEU B 1 138 ? 11.703 13.062 -5.047 1 98.19 138 LEU B CA 1
ATOM 2524 C C . LEU B 1 138 ? 11.43 12.672 -3.598 1 98.19 138 LEU B C 1
ATOM 2526 O O . LEU B 1 138 ? 10.516 11.891 -3.322 1 98.19 138 LEU B O 1
ATOM 2530 N N . ILE B 1 139 ? 12.227 13.188 -2.73 1 98.25 139 ILE B N 1
ATOM 2531 C CA . ILE B 1 139 ? 12.047 12.984 -1.299 1 98.25 139 ILE B CA 1
ATOM 2532 C C . ILE B 1 139 ? 11.109 14.047 -0.738 1 98.25 139 ILE B C 1
ATOM 2534 O O . ILE B 1 139 ? 11.344 15.25 -0.919 1 98.25 139 ILE B O 1
ATOM 2538 N N . CYS B 1 140 ? 10.086 13.609 -0.062 1 98.69 140 CYS B N 1
ATOM 2539 C CA . CYS B 1 140 ? 9.086 14.516 0.491 1 98.69 140 CYS B CA 1
ATOM 2540 C C . CYS B 1 140 ? 8.867 14.25 1.977 1 98.69 140 CYS B C 1
ATOM 2542 O O . CYS B 1 140 ? 8.633 13.109 2.379 1 98.69 140 CYS B O 1
ATOM 2544 N N . ASN B 1 141 ? 8.969 15.211 2.766 1 98.75 141 ASN B N 1
ATOM 2545 C CA . ASN B 1 141 ? 8.555 15.195 4.164 1 98.75 141 ASN B CA 1
ATOM 2546 C C . ASN B 1 141 ? 7.477 16.234 4.441 1 98.75 141 ASN B C 1
ATOM 2548 O O . ASN B 1 141 ? 7.691 17.438 4.207 1 98.75 141 ASN B O 1
ATOM 2552 N N . THR B 1 142 ? 6.402 15.789 4.961 1 98.5 142 THR B N 1
ATOM 2553 C CA . THR B 1 142 ? 5.25 16.672 5.121 1 98.5 142 THR B CA 1
ATOM 2554 C C . THR B 1 142 ? 5.484 17.656 6.262 1 98.5 142 THR B C 1
ATOM 2556 O O . THR B 1 142 ? 4.766 18.656 6.379 1 98.5 142 THR B O 1
ATOM 2559 N N . GLY B 1 143 ? 6.441 17.422 7.105 1 98.12 143 GLY B N 1
ATOM 2560 C CA . GLY B 1 143 ? 6.5 18.125 8.383 1 98.12 143 GLY B CA 1
ATOM 2561 C C . GLY B 1 143 ? 5.457 17.641 9.367 1 98.12 143 GLY B C 1
ATOM 2562 O O . GLY B 1 143 ? 5.055 16.469 9.336 1 98.12 143 GLY B O 1
ATOM 2563 N N . SER B 1 144 ? 5.16 18.438 10.328 1 98.19 144 SER B N 1
ATOM 2564 C CA . SER B 1 144 ? 4.137 18.156 11.336 1 98.19 144 SER B CA 1
ATOM 2565 C C . SER B 1 144 ? 3.125 19.297 11.414 1 98.19 144 SER B C 1
ATOM 2567 O O . SER B 1 144 ? 3.496 20.469 11.344 1 98.19 144 SER B O 1
ATOM 2569 N N . ILE B 1 145 ? 1.897 18.922 11.555 1 98.38 145 ILE B N 1
ATOM 2570 C CA . ILE B 1 145 ? 0.881 19.953 11.656 1 98.38 145 ILE B CA 1
ATOM 2571 C C . ILE B 1 145 ? 0.745 20.406 13.109 1 98.38 145 ILE B C 1
ATOM 2573 O O . ILE B 1 145 ? 0.027 21.359 13.406 1 98.38 145 ILE B O 1
ATOM 2577 N N . THR B 1 146 ? 1.469 19.719 14.055 1 97.88 146 THR B N 1
ATOM 2578 C CA . THR B 1 146 ? 1.27 19.984 15.477 1 97.88 146 THR B CA 1
ATOM 2579 C C . THR B 1 146 ? 2.572 20.438 16.125 1 97.88 146 THR B C 1
ATOM 2581 O O . THR B 1 146 ? 2.596 21.438 16.859 1 97.88 146 THR B O 1
ATOM 2584 N N . PHE B 1 147 ? 3.682 19.688 15.828 1 95.88 147 PHE B N 1
ATOM 2585 C CA . PHE B 1 147 ? 4.953 19.953 16.484 1 95.88 147 PHE B CA 1
ATOM 2586 C C . PHE B 1 147 ? 6.051 20.203 15.461 1 95.88 147 PHE B C 1
ATOM 2588 O O . PHE B 1 147 ? 7.008 19.438 15.367 1 95.88 147 PHE B O 1
ATOM 2595 N N . PRO B 1 148 ? 5.902 21.344 14.758 1 95.19 148 PRO B N 1
ATOM 2596 C CA . PRO B 1 148 ? 7.035 21.609 13.875 1 95.19 148 PRO B CA 1
ATOM 2597 C C . PRO B 1 148 ? 8.336 21.859 14.641 1 95.19 148 PRO B C 1
ATOM 2599 O O . PRO B 1 148 ? 8.305 22.297 15.789 1 95.19 148 PRO B O 1
ATOM 2602 N N . LYS B 1 149 ? 9.406 21.516 14 1 94.06 149 LYS B N 1
ATOM 2603 C CA . LYS B 1 149 ? 10.695 21.656 14.672 1 94.06 149 LYS B CA 1
ATOM 2604 C C . LYS B 1 149 ? 11.555 22.719 13.984 1 94.06 149 LYS B C 1
ATOM 2606 O O . LYS B 1 149 ? 11.234 23.156 12.875 1 94.06 149 LYS B O 1
ATOM 2611 N N . GLN B 1 150 ? 12.555 23.109 14.664 1 93.44 150 GLN B N 1
ATOM 2612 C CA . GLN B 1 150 ? 13.594 24.016 14.172 1 93.44 150 GLN B CA 1
ATOM 2613 C C . GLN B 1 150 ? 12.992 25.344 13.703 1 93.44 150 GLN B C 1
ATOM 2615 O O . GLN B 1 150 ? 13.367 25.859 12.648 1 93.44 150 GLN B O 1
ATOM 2620 N N . GLY B 1 151 ? 11.969 25.781 14.375 1 89.62 151 GLY B N 1
ATOM 2621 C CA . GLY B 1 151 ? 11.383 27.078 14.102 1 89.62 151 GLY B CA 1
ATOM 2622 C C . GLY B 1 151 ? 10.531 27.109 12.852 1 89.62 151 GLY B C 1
ATOM 2623 O O . GLY B 1 151 ? 10.102 28.172 12.406 1 89.62 151 GLY B O 1
ATOM 2624 N N . LYS B 1 152 ? 10.281 26 12.312 1 91.62 152 LYS B N 1
ATOM 2625 C CA . LYS B 1 152 ? 9.43 25.953 11.125 1 91.62 152 LYS B CA 1
ATOM 2626 C C . LYS B 1 152 ? 7.957 26 11.508 1 91.62 152 LYS B C 1
ATOM 2628 O O . LYS B 1 152 ? 7.605 25.812 12.672 1 91.62 152 LYS B O 1
ATOM 2633 N N . GLU B 1 153 ? 7.203 26.391 10.641 1 96.06 153 GLU B N 1
ATOM 2634 C CA . GLU B 1 153 ? 5.762 26.391 10.852 1 96.06 153 GLU B CA 1
ATOM 2635 C C . GLU B 1 153 ? 5.156 25.016 10.562 1 96.06 153 GLU B C 1
ATOM 2637 O O . GLU B 1 153 ? 5.773 24.188 9.883 1 96.06 153 GLU B O 1
ATOM 2642 N N . PRO B 1 154 ? 3.957 24.781 11.156 1 98.19 154 PRO B N 1
ATOM 2643 C CA . PRO B 1 154 ? 3.256 23.547 10.82 1 98.19 154 PRO B CA 1
ATOM 2644 C C . PRO B 1 154 ? 2.906 23.438 9.336 1 98.19 154 PRO B C 1
ATOM 2646 O O . PRO B 1 154 ? 2.527 24.438 8.719 1 98.19 154 PRO B O 1
ATOM 2649 N N . THR B 1 155 ? 3.088 22.203 8.766 1 98.75 155 THR B N 1
ATOM 2650 C CA . THR B 1 155 ? 2.893 22.078 7.328 1 98.75 155 THR B CA 1
ATOM 2651 C C . THR B 1 155 ? 2.191 20.766 6.992 1 98.75 155 THR B C 1
ATOM 2653 O O . THR B 1 155 ? 2.197 19.828 7.793 1 98.75 155 THR B O 1
ATOM 2656 N N . PHE B 1 156 ? 1.563 20.719 5.867 1 98.75 156 PHE B N 1
ATOM 2657 C CA . PHE B 1 156 ? 1.064 19.547 5.152 1 98.75 156 PHE B CA 1
ATOM 2658 C C . PHE B 1 156 ? 1.329 19.688 3.658 1 98.75 156 PHE B C 1
ATOM 2660 O O . PHE B 1 156 ? 1.895 20.672 3.203 1 98.75 156 PHE B O 1
ATOM 2667 N N . MET B 1 157 ? 0.951 18.641 2.867 1 98.81 157 MET B N 1
ATOM 2668 C CA . MET B 1 157 ? 1.235 18.672 1.437 1 98.81 157 MET B CA 1
ATOM 2669 C C . MET B 1 157 ? 0.028 18.219 0.626 1 98.81 157 MET B C 1
ATOM 2671 O O . MET B 1 157 ? -0.867 17.562 1.158 1 98.81 157 MET B O 1
ATOM 2675 N N . THR B 1 158 ? 0.04 18.656 -0.608 1 98.75 158 THR B N 1
ATOM 2676 C CA . THR B 1 158 ? -0.831 18.031 -1.595 1 98.75 158 THR B CA 1
ATOM 2677 C C . THR B 1 158 ? -0.013 17.438 -2.738 1 98.75 158 THR B C 1
ATOM 2679 O O . THR B 1 158 ? 1.148 17.797 -2.932 1 98.75 158 THR B O 1
ATOM 2682 N N . TYR B 1 159 ? -0.54 16.484 -3.393 1 98.62 159 TYR B N 1
ATOM 2683 C CA . TYR B 1 159 ? -0.01 15.883 -4.609 1 98.62 159 TYR B CA 1
ATOM 2684 C C . TYR B 1 159 ? -1.081 15.805 -5.691 1 98.62 159 TYR B C 1
ATOM 2686 O O . TYR B 1 159 ? -2.201 15.359 -5.43 1 98.62 159 TYR B O 1
ATOM 2694 N N . GLU B 1 160 ? -0.746 16.234 -6.84 1 97.69 160 GLU B N 1
ATOM 2695 C CA . GLU B 1 160 ? -1.607 16.141 -8.016 1 97.69 160 GLU B CA 1
ATOM 2696 C C . GLU B 1 160 ? -0.786 16.109 -9.305 1 97.69 160 GLU B C 1
ATOM 2698 O O . GLU B 1 160 ? 0.026 17.016 -9.539 1 97.69 160 GLU B O 1
ATOM 2703 N N . ARG B 1 161 ? -0.961 15.086 -10.094 1 94.5 161 ARG B N 1
ATOM 2704 C CA . ARG B 1 161 ? -0.375 14.984 -11.422 1 94.5 161 ARG B CA 1
ATOM 2705 C C . ARG B 1 161 ? 1.134 15.203 -11.375 1 94.5 161 ARG B C 1
ATOM 2707 O O . ARG B 1 161 ? 1.672 16.016 -12.133 1 94.5 161 ARG B O 1
ATOM 2714 N N . GLY B 1 162 ? 1.756 14.633 -10.406 1 96.31 162 GLY B N 1
ATOM 2715 C CA . GLY B 1 162 ? 3.211 14.633 -10.375 1 96.31 162 GLY B CA 1
ATOM 2716 C C . GLY B 1 162 ? 3.795 15.812 -9.633 1 96.31 162 GLY B C 1
ATOM 2717 O O . GLY B 1 162 ? 5.016 16 -9.609 1 96.31 162 GLY B O 1
ATOM 2718 N N . VAL B 1 163 ? 2.928 16.641 -9.016 1 98.12 163 VAL B N 1
ATOM 2719 C CA . VAL B 1 163 ? 3.41 17.844 -8.344 1 98.12 163 VAL B CA 1
ATOM 2720 C C . VAL B 1 163 ? 3.07 17.781 -6.859 1 98.12 163 VAL B C 1
ATOM 2722 O O . VAL B 1 163 ? 1.918 17.531 -6.488 1 98.12 163 VAL B O 1
ATOM 2725 N N . PHE B 1 164 ? 4.125 18 -6.039 1 98.69 164 PHE B N 1
ATOM 2726 C CA . PHE B 1 164 ? 3.93 18.172 -4.602 1 98.69 164 PHE B CA 1
ATOM 2727 C C . PHE B 1 164 ? 3.93 19.641 -4.223 1 98.69 164 PHE B C 1
ATOM 2729 O O . PHE B 1 164 ? 4.742 20.422 -4.73 1 98.69 164 PHE B O 1
ATOM 2736 N N . THR B 1 165 ? 2.969 20.031 -3.371 1 98.75 165 THR B N 1
ATOM 2737 C CA . THR B 1 165 ? 2.896 21.406 -2.865 1 98.75 165 THR B CA 1
ATOM 2738 C C . THR B 1 165 ? 2.861 21.406 -1.339 1 98.75 165 THR B C 1
ATOM 2740 O O . THR B 1 165 ? 2.092 20.672 -0.726 1 98.75 165 THR B O 1
ATOM 2743 N N . VAL B 1 166 ? 3.697 22.266 -0.77 1 98.56 166 VAL B N 1
ATOM 2744 C CA . VAL B 1 166 ? 3.734 22.406 0.682 1 98.56 166 VAL B CA 1
ATOM 2745 C C . VAL B 1 166 ? 2.881 23.609 1.105 1 98.56 166 VAL B C 1
ATOM 2747 O O . VAL B 1 166 ? 2.98 24.688 0.521 1 98.56 166 VAL B O 1
ATOM 2750 N N . TYR B 1 167 ? 2.062 23.359 2.1 1 98.62 167 TYR B N 1
ATOM 2751 C CA . TYR B 1 167 ? 1.231 24.422 2.664 1 98.62 167 TYR B CA 1
ATOM 2752 C C . TYR B 1 167 ? 1.484 24.578 4.16 1 98.62 167 TYR B C 1
ATOM 2754 O O . TYR B 1 167 ? 1.778 23.594 4.848 1 98.62 167 TYR B O 1
ATOM 2762 N N . ASN B 1 168 ? 1.354 25.828 4.625 1 98.25 168 ASN B N 1
ATOM 2763 C CA . ASN B 1 168 ? 1.225 25.984 6.066 1 98.25 168 ASN B CA 1
ATOM 2764 C C . ASN B 1 168 ? -0.237 25.969 6.504 1 98.25 168 ASN B C 1
ATOM 2766 O O . ASN B 1 168 ? -1.135 25.797 5.68 1 98.25 168 ASN B O 1
ATOM 2770 N N . LEU B 1 169 ? -0.529 26.109 7.77 1 97.62 169 LEU B N 1
ATOM 2771 C CA . LEU B 1 169 ? -1.884 25.938 8.281 1 97.62 169 LEU B CA 1
ATOM 2772 C C . LEU B 1 169 ? -2.699 27.219 8.086 1 97.62 169 LEU B C 1
ATOM 2774 O O . LEU B 1 169 ? -3.889 27.25 8.414 1 97.62 169 LEU B O 1
ATOM 2778 N N . ASN B 1 170 ? -2.104 28.188 7.504 1 96.06 170 ASN B N 1
ATOM 2779 C CA . ASN B 1 170 ? -2.854 29.359 7.059 1 96.06 170 ASN B CA 1
ATOM 2780 C C . ASN B 1 170 ? -3.32 29.219 5.613 1 96.06 170 ASN B C 1
ATOM 2782 O O . ASN B 1 170 ? -4.016 30.078 5.086 1 96.06 170 ASN B O 1
ATOM 2786 N N . GLY B 1 171 ? -2.896 28.141 5.016 1 94 171 GLY B N 1
ATOM 2787 C CA . GLY B 1 171 ? -3.285 27.859 3.643 1 94 171 GLY B CA 1
ATOM 2788 C C . GLY B 1 171 ? -2.336 28.469 2.623 1 94 171 GLY B C 1
ATOM 2789 O O . GLY B 1 171 ? -2.625 28.469 1.425 1 94 171 GLY B O 1
ATOM 2790 N N . GLU B 1 172 ? -1.289 28.984 3.111 1 96.88 172 GLU B N 1
ATOM 2791 C CA . GLU B 1 172 ? -0.304 29.562 2.207 1 96.88 172 GLU B CA 1
ATOM 2792 C C . GLU B 1 172 ? 0.594 28.5 1.598 1 96.88 172 GLU B C 1
ATOM 2794 O O . GLU B 1 172 ? 1.093 27.625 2.307 1 96.88 172 GLU B O 1
ATOM 2799 N N . GLN B 1 173 ? 0.75 28.609 0.32 1 97.69 173 GLN B N 1
ATOM 2800 C CA . GLN B 1 173 ? 1.685 27.719 -0.363 1 97.69 173 GLN B CA 1
ATOM 2801 C C . GLN B 1 173 ? 3.129 28.141 -0.113 1 97.69 173 GLN B C 1
ATOM 2803 O O . GLN B 1 173 ? 3.506 29.281 -0.409 1 97.69 173 GLN B O 1
ATOM 2808 N N . LEU B 1 174 ? 3.891 27.297 0.374 1 97.62 174 LEU B N 1
ATOM 2809 C CA . LEU B 1 174 ? 5.277 27.609 0.689 1 97.62 174 LEU B CA 1
ATOM 2810 C C . LEU B 1 174 ? 6.191 27.281 -0.486 1 97.62 174 LEU B C 1
ATOM 2812 O O . LEU B 1 174 ? 7.109 28.047 -0.799 1 97.62 174 LEU B O 1
ATOM 2816 N N . THR B 1 175 ? 6.043 26.141 -1.092 1 97.12 175 THR B N 1
ATOM 2817 C CA . THR B 1 175 ? 6.832 25.703 -2.234 1 97.12 175 THR B CA 1
ATOM 2818 C C . THR B 1 175 ? 6.145 24.531 -2.949 1 97.12 175 THR B C 1
ATOM 2820 O O . THR B 1 175 ? 5.137 24.016 -2.469 1 97.12 175 THR B O 1
ATOM 2823 N N . GLU B 1 176 ? 6.527 24.297 -4.152 1 98.06 176 GLU B N 1
ATOM 2824 C CA . GLU B 1 176 ? 6.074 23.141 -4.91 1 98.06 176 GLU B CA 1
ATOM 2825 C C . GLU B 1 176 ? 7.215 22.531 -5.727 1 98.06 176 GLU B C 1
ATOM 2827 O O . GLU B 1 176 ? 8.172 23.234 -6.082 1 98.06 176 GLU B O 1
ATOM 2832 N N . LYS B 1 177 ? 7.199 21.281 -5.949 1 98.06 177 LYS B N 1
ATOM 2833 C CA . LYS B 1 177 ? 8.172 20.578 -6.785 1 98.06 177 LYS B CA 1
ATOM 2834 C C . LYS B 1 177 ? 7.523 19.438 -7.547 1 98.06 177 LYS B C 1
ATOM 2836 O O . LYS B 1 177 ? 6.668 18.734 -7.008 1 98.06 177 LYS B O 1
ATOM 2841 N N . SER B 1 178 ? 7.973 19.203 -8.75 1 97 178 SER B N 1
ATOM 2842 C CA . SER B 1 178 ? 7.5 18.094 -9.57 1 97 178 SER B CA 1
ATOM 2843 C C . SER B 1 178 ? 8.422 16.891 -9.445 1 97 178 SER B C 1
ATOM 2845 O O . SER B 1 178 ? 9.633 17.047 -9.242 1 97 178 SER B O 1
ATOM 2847 N N . ILE B 1 179 ? 7.836 15.719 -9.516 1 96.19 179 ILE B N 1
ATOM 2848 C CA . ILE B 1 179 ? 8.625 14.5 -9.617 1 96.19 179 ILE B CA 1
ATOM 2849 C C . ILE B 1 179 ? 9.555 14.586 -10.828 1 96.19 179 ILE B C 1
ATOM 2851 O O . ILE B 1 179 ? 9.133 15.008 -11.914 1 96.19 179 ILE B O 1
ATOM 2855 N N . PRO B 1 180 ? 10.781 14.234 -10.578 1 89 180 PRO B N 1
ATOM 2856 C CA . PRO B 1 180 ? 11.727 14.312 -11.695 1 89 180 PRO B CA 1
ATOM 2857 C C . PRO B 1 180 ? 11.32 13.422 -12.867 1 89 180 PRO B C 1
ATOM 2859 O O . PRO B 1 180 ? 10.797 12.32 -12.664 1 89 180 PRO B O 1
ATOM 2862 N N . VAL B 1 181 ? 11.414 13.938 -14.117 1 71.5 181 VAL B N 1
ATOM 2863 C CA . VAL B 1 181 ? 11.164 13.141 -15.312 1 71.5 181 VAL B CA 1
ATOM 2864 C C . VAL B 1 181 ? 12.414 12.328 -15.672 1 71.5 181 VAL B C 1
ATOM 2866 O O . VAL B 1 181 ? 13.5 12.891 -15.828 1 71.5 181 VAL B O 1
ATOM 2869 N N . VAL B 1 182 ? 12.531 11.094 -15.164 1 57.75 182 VAL B N 1
ATOM 2870 C CA . VAL B 1 182 ? 13.703 10.32 -15.57 1 57.75 182 VAL B CA 1
ATOM 2871 C C . VAL B 1 182 ? 13.562 9.883 -17.031 1 57.75 182 VAL B C 1
ATOM 2873 O O . VAL B 1 182 ? 12.477 9.461 -17.453 1 57.75 182 VAL B O 1
ATOM 2876 N N . GLY B 1 183 ? 14.234 10.359 -18.016 1 43.97 183 GLY B N 1
ATOM 2877 C CA . GLY B 1 183 ? 14.273 9.859 -19.375 1 43.97 183 GLY B CA 1
ATOM 2878 C C . GLY B 1 183 ? 14.141 8.352 -19.469 1 43.97 183 GLY B C 1
ATOM 2879 O O . GLY B 1 183 ? 14.945 7.617 -18.891 1 43.97 183 GLY B O 1
ATOM 2880 N N . ARG B 1 184 ? 13.07 7.922 -19.266 1 33.66 184 ARG B N 1
ATOM 2881 C CA . ARG B 1 184 ? 12.969 6.504 -19.578 1 33.66 184 ARG B CA 1
ATOM 2882 C C . ARG B 1 184 ? 13.258 6.25 -21.062 1 33.66 184 ARG B C 1
ATOM 2884 O O . ARG B 1 184 ? 12.93 7.082 -21.906 1 33.66 184 ARG B O 1
#

Radius of gyration: 20.55 Å; Cα contacts (8 Å, |Δi|>4): 974; chains: 2; bounding box: 42×61×48 Å